Protein AF-0000000086507739 (afdb_homodimer)

pLDDT: mean 92.61, std 13.59, range [20.69, 98.75]

Secondary structure (DSSP, 8-state):
-------EEEEES-BSEEEEEEE-SSEEEEES-BS-EEEEEESEEEEES-EEEEEEEEESS-EEEES-EEEEEEE-----TTHHHHHHHHT--TT---TT-EEETT---TTS--TTEEEPPGGGS----B-/-------EEEEES-BSEEEEEEE-SSEEEEES-BS-EEEEEESEEEEES-EEEEEEEEESS-EEEES-EEEEEEE-----TTHHHHHHHHT--TT---TT-EEETT---TTS--TTEEEPPGGGS----B-

Structure (mmCIF, N/CA/C/O backbone):
data_AF-0000000086507739-model_v1
#
loop_
_entity.id
_entity.type
_entity.pdbx_description
1 polymer 'C-CAP/cofactor C-like domain-containing protein'
#
loop_
_atom_site.group_PDB
_atom_site.id
_atom_site.type_symbol
_atom_site.label_atom_id
_atom_site.label_alt_id
_atom_site.label_comp_id
_atom_site.label_asym_id
_atom_site.label_entity_id
_atom_site.label_seq_id
_atom_site.pdbx_PDB_ins_code
_atom_site.Cartn_x
_atom_site.Cartn_y
_atom_site.Cartn_z
_atom_site.occupancy
_atom_site.B_iso_or_equiv
_atom_site.auth_seq_id
_atom_site.auth_comp_id
_atom_site.auth_asym_id
_atom_site.auth_atom_id
_atom_site.pdbx_PDB_model_num
ATOM 1 N N . MET A 1 1 ? -22.469 -7.09 19.547 1 20.69 1 MET A N 1
ATOM 2 C CA . MET A 1 1 ? -21.297 -6.289 19.875 1 20.69 1 MET A CA 1
ATOM 3 C C . MET A 1 1 ? -20.453 -6.039 18.625 1 20.69 1 MET A C 1
ATOM 5 O O . MET A 1 1 ? -19.969 -6.98 18 1 20.69 1 MET A O 1
ATOM 9 N N . ASN A 1 2 ? -20.875 -5.09 17.703 1 25.28 2 ASN A N 1
ATOM 10 C CA . ASN A 1 2 ? -20.266 -4.535 16.5 1 25.28 2 ASN A CA 1
ATOM 11 C C . ASN A 1 2 ? -18.781 -4.242 16.719 1 25.28 2 ASN A C 1
ATOM 13 O O . ASN A 1 2 ? -18.422 -3.391 17.531 1 25.28 2 ASN A O 1
ATOM 17 N N . ASN A 1 3 ? -17.969 -5.195 17.062 1 32.09 3 ASN A N 1
ATOM 18 C CA . ASN A 1 3 ? -16.547 -4.992 17.312 1 32.09 3 ASN A CA 1
ATOM 19 C C . ASN A 1 3 ? -15.953 -3.918 16.406 1 32.09 3 ASN A C 1
ATOM 21 O O . ASN A 1 3 ? -15.641 -4.184 15.25 1 32.09 3 ASN A O 1
ATOM 25 N N . ASN A 1 4 ? -16.516 -2.664 16.484 1 34.25 4 ASN A N 1
ATOM 26 C CA . ASN A 1 4 ? -16.266 -1.357 15.891 1 34.25 4 ASN A CA 1
ATOM 27 C C . ASN A 1 4 ? -14.781 -0.988 15.938 1 34.25 4 ASN A C 1
ATOM 29 O O . ASN A 1 4 ? -14.352 -0.278 16.844 1 34.25 4 ASN A O 1
ATOM 33 N N . ALA A 1 5 ? -13.906 -1.886 16.125 1 42.88 5 ALA A N 1
ATOM 34 C CA . ALA A 1 5 ? -12.531 -1.405 16.078 1 42.88 5 ALA A CA 1
ATOM 35 C C . ALA A 1 5 ? -12.352 -0.354 14.984 1 42.88 5 ALA A C 1
ATOM 37 O O . ALA A 1 5 ? -12.867 -0.506 13.875 1 42.88 5 ALA A O 1
ATOM 38 N N . PRO A 1 6 ? -12.047 0.816 15.375 1 53.19 6 PRO A N 1
ATOM 39 C CA . PRO A 1 6 ? -11.891 1.832 14.328 1 53.19 6 PRO A CA 1
ATOM 40 C C . PRO A 1 6 ? -11.188 1.296 13.086 1 53.19 6 PRO A C 1
ATOM 42 O O . PRO A 1 6 ? -10.289 0.458 13.195 1 53.19 6 PRO A O 1
ATOM 45 N N . LEU A 1 7 ? -11.922 1.262 11.898 1 74.25 7 LEU A N 1
ATOM 46 C CA . LEU A 1 7 ? -11.383 0.85 10.602 1 74.25 7 LEU A CA 1
ATOM 47 C C . LEU A 1 7 ? -10.023 1.489 10.352 1 74.25 7 LEU A C 1
ATOM 49 O O . LEU A 1 7 ? -9.914 2.715 10.273 1 74.25 7 LEU A O 1
ATOM 53 N N . ALA A 1 8 ? -8.945 0.746 10.859 1 89.25 8 ALA A N 1
ATOM 54 C CA . ALA A 1 8 ? -7.594 1.259 10.648 1 89.25 8 ALA A CA 1
ATOM 55 C C . ALA A 1 8 ? -6.855 0.441 9.594 1 89.25 8 ALA A C 1
ATOM 57 O O . ALA A 1 8 ? -6.973 -0.787 9.555 1 89.25 8 ALA A O 1
ATOM 58 N N . ILE A 1 9 ? -6.207 1.177 8.75 1 94.94 9 ILE A N 1
ATOM 59 C CA . ILE A 1 9 ? -5.328 0.58 7.75 1 94.94 9 ILE A CA 1
ATOM 60 C C . ILE A 1 9 ? -3.893 0.554 8.273 1 94.94 9 ILE A C 1
ATOM 62 O O . ILE A 1 9 ? -3.434 1.518 8.891 1 94.94 9 ILE A O 1
ATOM 66 N N . HIS A 1 10 ? -3.242 -0.62 8.055 1 94.94 10 HIS A N 1
ATOM 67 C CA . HIS A 1 10 ? -1.844 -0.752 8.453 1 94.94 10 HIS A CA 1
ATOM 68 C C . HIS A 1 10 ? -0.961 -1.072 7.25 1 94.94 10 HIS A C 1
ATOM 70 O O . HIS A 1 10 ? -1.257 -1.994 6.484 1 94.94 10 HIS A O 1
ATOM 76 N N . ILE A 1 11 ? 0.051 -0.31 7.152 1 95.31 11 ILE A N 1
ATOM 77 C CA . ILE A 1 11 ? 1.075 -0.5 6.133 1 95.31 11 ILE A CA 1
ATOM 78 C C . ILE A 1 11 ? 2.453 -0.563 6.789 1 95.31 11 ILE A C 1
ATOM 80 O O . ILE A 1 11 ? 2.865 0.376 7.473 1 95.31 11 ILE A O 1
ATOM 84 N N . ASN A 1 12 ? 3.109 -1.685 6.512 1 95.56 12 ASN A N 1
ATOM 85 C CA . ASN A 1 12 ? 4.344 -1.89 7.258 1 95.56 12 ASN A CA 1
ATOM 86 C C . ASN A 1 12 ? 5.469 -2.396 6.359 1 95.56 12 ASN A C 1
ATOM 88 O O . ASN A 1 12 ? 5.254 -3.285 5.531 1 95.56 12 ASN A O 1
ATOM 92 N N . LYS A 1 13 ? 6.688 -1.748 6.508 1 95.31 13 LYS A N 1
ATOM 93 C CA . LYS A 1 13 ? 7.957 -2.26 5.996 1 95.31 13 LYS A CA 1
ATOM 94 C C . LYS A 1 13 ? 8 -2.195 4.473 1 95.31 13 LYS A C 1
ATOM 96 O O . LYS A 1 13 ? 8.5 -3.119 3.822 1 95.31 13 LYS A O 1
ATOM 101 N N . LEU A 1 14 ? 7.43 -1.118 3.961 1 94.62 14 LEU A N 1
ATOM 102 C CA . LEU A 1 14 ? 7.523 -0.919 2.518 1 94.62 14 LEU A CA 1
ATOM 103 C C . LEU A 1 14 ? 8.812 -0.189 2.15 1 94.62 14 LEU A C 1
ATOM 105 O O . LEU A 1 14 ? 9.227 0.735 2.854 1 94.62 14 LEU A O 1
ATOM 109 N N . LYS A 1 15 ? 9.492 -0.704 1.103 1 93.25 15 LYS A N 1
ATOM 110 C CA . LYS A 1 15 ? 10.648 -0.032 0.518 1 93.25 15 LYS A CA 1
ATOM 111 C C . LYS A 1 15 ? 10.469 0.157 -0.986 1 93.25 15 LYS A C 1
ATOM 113 O O . LYS A 1 15 ? 10.086 -0.777 -1.694 1 93.25 15 LYS A O 1
ATOM 118 N N . ASN A 1 16 ? 10.68 1.401 -1.456 1 93.81 16 ASN A N 1
ATOM 119 C CA . ASN A 1 16 ? 10.602 1.702 -2.881 1 93.81 16 ASN A CA 1
ATOM 120 C C . ASN A 1 16 ? 9.219 1.379 -3.449 1 93.81 16 ASN A C 1
ATOM 122 O O . ASN A 1 16 ? 9.109 0.716 -4.48 1 93.81 16 ASN A O 1
ATOM 126 N N . CYS A 1 17 ? 8.227 1.874 -2.721 1 95.12 17 CYS A N 1
ATOM 127 C CA . CYS A 1 17 ? 6.852 1.601 -3.121 1 95.12 17 CYS A CA 1
ATOM 128 C C . CYS A 1 17 ? 6.066 2.896 -3.287 1 95.12 17 CYS A C 1
ATOM 130 O O . CYS A 1 17 ? 6.445 3.932 -2.736 1 95.12 17 CYS A O 1
ATOM 132 N N . ARG A 1 18 ? 5.008 2.869 -4.051 1 96.69 18 ARG A N 1
ATOM 133 C CA . ARG A 1 18 ? 3.99 3.908 -4.164 1 96.69 18 ARG A CA 1
ATOM 134 C C . ARG A 1 18 ? 2.605 3.352 -3.85 1 96.69 18 ARG A C 1
ATOM 136 O O . ARG A 1 18 ? 2.207 2.32 -4.395 1 96.69 18 ARG A O 1
ATOM 143 N N . VAL A 1 19 ? 1.902 3.996 -2.951 1 97.38 19 VAL A N 1
ATOM 144 C CA . VAL A 1 19 ? 0.595 3.527 -2.504 1 97.38 19 VAL A CA 1
ATOM 145 C C . VAL A 1 19 ? -0.455 4.609 -2.75 1 97.38 19 VAL A C 1
ATOM 147 O O . VAL A 1 19 ? -0.304 5.742 -2.293 1 97.38 19 VAL A O 1
ATOM 150 N N . PHE A 1 20 ? -1.476 4.242 -3.475 1 96.81 20 PHE A N 1
ATOM 151 C CA . PHE A 1 20 ? -2.613 5.109 -3.746 1 96.81 20 PHE A CA 1
ATOM 152 C C . PHE A 1 20 ? -3.865 4.602 -3.043 1 96.81 20 PHE A C 1
ATOM 154 O O . PHE A 1 20 ? -4.305 3.475 -3.285 1 96.81 20 PHE A O 1
ATOM 161 N N . CYS A 1 21 ? -4.391 5.395 -2.229 1 96.56 21 CYS A N 1
ATOM 162 C CA . CYS A 1 21 ? -5.602 5.027 -1.5 1 96.56 21 CYS A CA 1
ATOM 163 C C . CYS A 1 21 ? -6.66 6.113 -1.622 1 96.56 21 CYS A C 1
ATOM 165 O O . CYS A 1 21 ? -6.371 7.297 -1.426 1 96.56 21 CYS A O 1
ATOM 167 N N . GLY A 1 22 ? -7.855 5.719 -2.051 1 95.06 22 GLY A N 1
ATOM 168 C CA . GLY A 1 22 ? -8.984 6.629 -1.914 1 95.06 22 GLY A CA 1
ATOM 169 C C . GLY A 1 22 ? -9.32 6.945 -0.469 1 95.06 22 GLY A C 1
ATOM 170 O O . GLY A 1 22 ? -8.656 6.469 0.45 1 95.06 22 GLY A O 1
ATOM 171 N N . PRO A 1 23 ? -10.406 7.754 -0.33 1 96.31 23 PRO A N 1
ATOM 172 C CA . PRO A 1 23 ? -10.805 8.117 1.033 1 96.31 23 PRO A CA 1
ATOM 173 C C . PRO A 1 23 ? -11.117 6.895 1.897 1 96.31 23 PRO A C 1
ATOM 175 O O . PRO A 1 23 ? -11.789 5.965 1.44 1 96.31 23 PRO A O 1
ATOM 178 N N . VAL A 1 24 ? -10.523 6.895 3.086 1 93.69 24 VAL A N 1
ATOM 179 C CA . VAL A 1 24 ? -10.82 5.84 4.051 1 93.69 24 VAL A CA 1
ATOM 180 C C . VAL A 1 24 ? -11.484 6.445 5.285 1 93.69 24 VAL A C 1
ATOM 182 O O . VAL A 1 24 ? -11.203 7.59 5.652 1 93.69 24 VAL A O 1
ATOM 185 N N . PRO A 1 25 ? -12.406 5.738 5.926 1 88.69 25 PRO A N 1
ATOM 186 C CA . PRO A 1 25 ? -13.18 6.316 7.031 1 88.69 25 PRO A CA 1
ATOM 187 C C . PRO A 1 25 ? -12.367 6.441 8.32 1 88.69 25 PRO A C 1
ATOM 189 O O . PRO A 1 25 ? -12.812 7.086 9.273 1 88.69 25 PRO A O 1
ATOM 192 N N . GLY A 1 26 ? -11.234 5.934 8.43 1 92.31 26 GLY A N 1
ATOM 193 C CA . GLY A 1 26 ? -10.523 5.902 9.695 1 92.31 26 GLY A CA 1
ATOM 194 C C . GLY A 1 26 ? -9.062 6.305 9.57 1 92.31 26 GLY A C 1
ATOM 195 O O . GLY A 1 26 ? -8.734 7.227 8.82 1 92.31 26 GLY A O 1
ATOM 196 N N . SER A 1 27 ? -8.289 5.676 10.461 1 95.69 27 SER A N 1
ATOM 197 C CA . SER A 1 27 ? -6.883 6.043 10.578 1 95.69 27 SER A CA 1
ATOM 198 C C . SER A 1 27 ? -6 5.137 9.727 1 95.69 27 SER A C 1
ATOM 200 O O . SER A 1 27 ? -6.398 4.027 9.367 1 95.69 27 SER A O 1
ATOM 202 N N . VAL A 1 28 ? -4.953 5.719 9.328 1 97.31 28 VAL A N 1
ATOM 203 C CA . VAL A 1 28 ? -3.928 4.957 8.625 1 97.31 28 VAL A CA 1
ATOM 204 C C . VAL A 1 28 ? -2.625 4.984 9.422 1 97.31 28 VAL A C 1
ATOM 206 O O . VAL A 1 28 ? -2.193 6.043 9.883 1 97.31 28 VAL A O 1
ATOM 209 N N . PHE A 1 29 ? -2.113 3.781 9.633 1 97.88 29 PHE A N 1
ATOM 210 C CA . PHE A 1 29 ? -0.836 3.611 10.312 1 97.88 29 PHE A CA 1
ATOM 211 C C . PHE A 1 29 ? 0.243 3.152 9.344 1 97.88 29 PHE A C 1
ATOM 213 O O . PHE A 1 29 ? 0.103 2.111 8.695 1 97.88 29 PHE A O 1
ATOM 220 N N . ILE A 1 30 ? 1.298 3.961 9.227 1 97.94 30 ILE A N 1
ATOM 221 C CA . ILE A 1 30 ? 2.441 3.652 8.375 1 97.94 30 ILE A CA 1
ATOM 222 C C . ILE A 1 30 ? 3.697 3.508 9.234 1 97.94 30 ILE A C 1
ATOM 224 O O . ILE A 1 30 ? 4.047 4.414 9.992 1 97.94 30 ILE A O 1
ATOM 228 N N . ARG A 1 31 ? 4.281 2.342 9.102 1 97.88 31 ARG A N 1
ATOM 229 C CA . ARG A 1 31 ? 5.449 2.088 9.93 1 97.88 31 ARG A CA 1
ATOM 230 C C . ARG A 1 31 ? 6.582 1.472 9.117 1 97.88 31 ARG A C 1
ATOM 232 O O . ARG A 1 31 ? 6.34 0.625 8.25 1 97.88 31 ARG A O 1
ATOM 239 N N . GLU A 1 32 ? 7.809 1.923 9.414 1 97.81 32 GLU A N 1
ATOM 240 C CA . GLU A 1 32 ? 9.023 1.303 8.906 1 97.81 32 GLU A CA 1
ATOM 241 C C . GLU A 1 32 ? 9.047 1.302 7.379 1 97.81 32 GLU A C 1
ATOM 243 O O . GLU A 1 32 ? 9.312 0.271 6.754 1 97.81 32 GLU A O 1
ATOM 248 N N . CYS A 1 33 ? 8.781 2.445 6.809 1 97.38 33 CYS A N 1
ATOM 249 C CA . CYS A 1 33 ? 8.805 2.572 5.355 1 97.38 33 CYS A CA 1
ATOM 250 C C . CYS A 1 33 ? 9.961 3.463 4.91 1 97.38 33 CYS A C 1
ATOM 252 O O . CYS A 1 33 ? 10.359 4.379 5.633 1 97.38 33 CYS A O 1
ATOM 254 N N . THR A 1 34 ? 10.578 3.102 3.787 1 96.69 34 THR A N 1
ATOM 255 C CA . THR A 1 34 ? 11.711 3.854 3.262 1 96.69 34 THR A CA 1
ATOM 256 C C . THR A 1 34 ? 11.555 4.094 1.764 1 96.69 34 THR A C 1
ATOM 258 O O . THR A 1 34 ? 11.203 3.182 1.016 1 96.69 34 THR A O 1
ATOM 261 N N . ASN A 1 35 ? 11.812 5.285 1.349 1 96.19 35 ASN A N 1
ATOM 262 C CA . ASN A 1 35 ? 11.828 5.641 -0.067 1 96.19 35 ASN A CA 1
ATOM 263 C C . ASN A 1 35 ? 10.492 5.324 -0.739 1 96.19 35 ASN A C 1
ATOM 265 O O . ASN A 1 35 ? 10.461 4.684 -1.789 1 96.19 35 ASN A O 1
ATOM 269 N N . CYS A 1 36 ? 9.422 5.773 -0.045 1 97.56 36 CYS A N 1
ATOM 270 C CA . CYS A 1 36 ? 8.086 5.496 -0.555 1 97.56 36 CYS A CA 1
ATOM 271 C C . CYS A 1 36 ? 7.34 6.789 -0.854 1 97.56 36 CYS A C 1
ATOM 273 O O . CYS A 1 36 ? 7.793 7.875 -0.486 1 97.56 36 CYS A O 1
ATOM 275 N N . THR A 1 37 ? 6.309 6.672 -1.632 1 98 37 THR A N 1
ATOM 276 C CA . THR A 1 37 ? 5.301 7.707 -1.828 1 98 37 THR A CA 1
ATOM 277 C C . THR A 1 37 ? 3.916 7.195 -1.435 1 98 37 THR A C 1
ATOM 279 O O . THR A 1 37 ? 3.49 6.133 -1.89 1 98 37 THR A O 1
ATOM 282 N N . PHE A 1 38 ? 3.27 7.879 -0.542 1 98.5 38 PHE A N 1
ATOM 283 C CA . PHE A 1 38 ? 1.905 7.566 -0.133 1 98.5 38 PHE A CA 1
ATOM 284 C C . PHE A 1 38 ? 0.945 8.672 -0.566 1 98.5 38 PHE A C 1
ATOM 286 O O . PHE A 1 38 ? 1.143 9.836 -0.23 1 98.5 38 PHE A O 1
ATOM 293 N N . VAL A 1 39 ? -0.062 8.344 -1.347 1 98.38 39 VAL A N 1
ATOM 294 C CA . VAL A 1 39 ? -1.162 9.219 -1.75 1 98.38 39 VAL A CA 1
ATOM 295 C C . VAL A 1 39 ? -2.457 8.758 -1.084 1 98.38 39 VAL A C 1
ATOM 297 O O . VAL A 1 39 ? -3.062 7.77 -1.508 1 98.38 39 VAL A O 1
ATOM 300 N N . LEU A 1 40 ? -2.885 9.461 -0.006 1 97.12 40 LEU A N 1
ATOM 301 C CA . LEU A 1 40 ? -3.982 8.883 0.757 1 97.12 40 LEU A CA 1
ATOM 302 C C . LEU A 1 40 ? -4.84 9.969 1.394 1 97.12 40 LEU A C 1
ATOM 304 O O . LEU A 1 40 ? -4.348 11.062 1.689 1 97.12 40 LEU A O 1
ATOM 308 N N . ALA A 1 41 ? -6.09 9.703 1.58 1 98.06 41 ALA A N 1
ATOM 309 C CA . ALA A 1 41 ? -7.078 10.531 2.26 1 98.06 41 ALA A CA 1
ATOM 310 C C . ALA A 1 41 ? -7.688 9.797 3.451 1 98.06 41 ALA A C 1
ATOM 312 O O . ALA A 1 41 ? -8.258 8.711 3.297 1 98.06 41 ALA A O 1
ATOM 313 N N . CYS A 1 42 ? -7.508 10.383 4.637 1 97.88 42 CYS A N 1
ATOM 314 C CA . CYS A 1 42 ? -7.984 9.688 5.828 1 97.88 42 CYS A CA 1
ATOM 315 C C . CYS A 1 42 ? -8.32 10.688 6.934 1 97.88 42 CYS A C 1
ATOM 317 O O . CYS A 1 42 ? -8.219 11.898 6.738 1 97.88 42 CYS A O 1
ATOM 319 N N . GLN A 1 43 ? -8.828 10.156 7.992 1 97.06 43 GLN A N 1
ATOM 320 C CA . GLN A 1 43 ? -9.141 11 9.141 1 97.06 43 GLN A CA 1
ATOM 321 C C . GLN A 1 43 ? -7.875 11.398 9.891 1 97.06 43 GLN A C 1
ATOM 323 O O . GLN A 1 43 ? -7.645 12.578 10.156 1 97.06 43 GLN A O 1
ATOM 328 N N . GLN A 1 44 ? -7.129 10.43 10.258 1 97.38 44 GLN A N 1
ATOM 329 C CA . GLN A 1 44 ? -5.852 10.617 10.938 1 97.38 44 GLN A CA 1
ATOM 330 C C . GLN A 1 44 ? -4.758 9.758 10.305 1 97.38 44 GLN A C 1
ATOM 332 O O . GLN A 1 44 ? -5.008 8.617 9.914 1 97.38 44 GLN A O 1
ATOM 337 N N . LEU A 1 45 ? -3.572 10.336 10.266 1 98.38 45 LEU A N 1
ATOM 338 C CA . LEU A 1 45 ? -2.422 9.617 9.734 1 98.38 45 LEU A CA 1
ATOM 339 C C . LEU A 1 45 ? -1.297 9.547 10.758 1 98.38 45 LEU A C 1
ATOM 341 O O . LEU A 1 45 ? -0.844 10.578 11.266 1 98.38 45 LEU A O 1
ATOM 345 N N . ARG A 1 46 ? -0.891 8.32 11.117 1 98.56 46 ARG A N 1
ATOM 346 C CA . ARG A 1 46 ? 0.227 8.125 12.039 1 98.56 46 ARG A CA 1
ATOM 347 C C . ARG A 1 46 ? 1.404 7.457 11.328 1 98.56 46 ARG A C 1
ATOM 349 O O . ARG A 1 46 ? 1.276 6.344 10.82 1 98.56 46 ARG A O 1
ATOM 356 N N . ILE A 1 47 ? 2.514 8.141 11.312 1 98.62 47 ILE A N 1
ATOM 357 C CA . ILE A 1 47 ? 3.729 7.703 10.633 1 98.62 47 ILE A CA 1
ATOM 358 C C . ILE A 1 47 ? 4.824 7.438 11.656 1 98.62 47 ILE A C 1
ATOM 360 O O . ILE A 1 47 ? 5.125 8.289 12.492 1 98.62 47 ILE A O 1
ATOM 364 N N . HIS A 1 48 ? 5.309 6.289 11.602 1 98.62 48 HIS A N 1
ATOM 365 C CA . HIS A 1 48 ? 6.336 5.898 12.555 1 98.62 48 HIS A CA 1
ATOM 366 C C . HIS A 1 48 ? 7.523 5.246 11.859 1 98.62 48 HIS A C 1
ATOM 368 O O . HIS A 1 48 ? 7.34 4.449 10.938 1 98.62 48 HIS A O 1
ATOM 374 N N . SER A 1 49 ? 8.789 5.555 12.25 1 98.56 49 SER A N 1
ATOM 375 C CA . SER A 1 49 ? 10.008 4.895 11.781 1 98.56 49 SER A CA 1
ATOM 376 C C . SER A 1 49 ? 10.078 4.875 10.258 1 98.56 49 SER A C 1
ATOM 378 O O . SER A 1 49 ? 10.32 3.828 9.656 1 98.56 49 SER A O 1
ATOM 380 N N . THR A 1 50 ? 9.844 6.012 9.672 1 98.56 50 THR A N 1
ATOM 381 C CA . THR A 1 50 ? 9.766 6.137 8.219 1 98.56 50 THR A CA 1
ATOM 382 C C . THR A 1 50 ? 10.734 7.199 7.711 1 98.56 50 THR A C 1
ATOM 384 O O . THR A 1 50 ? 10.898 8.25 8.336 1 98.56 50 THR A O 1
ATOM 387 N N . VAL A 1 51 ? 11.43 6.84 6.598 1 98.62 51 VAL A N 1
ATOM 388 C CA . VAL A 1 51 ? 12.5 7.723 6.148 1 98.62 51 VAL A CA 1
ATOM 389 C C . VAL A 1 51 ? 12.367 7.98 4.648 1 98.62 51 VAL A C 1
ATOM 391 O O . VAL A 1 51 ? 11.898 7.113 3.904 1 98.62 51 VAL A O 1
ATOM 394 N N . ASN A 1 52 ? 12.781 9.148 4.203 1 98.5 52 ASN A N 1
ATOM 395 C CA . ASN A 1 52 ? 12.883 9.516 2.795 1 98.5 52 ASN A CA 1
ATOM 396 C C . ASN A 1 52 ? 11.602 9.195 2.037 1 98.5 52 ASN A C 1
ATOM 398 O O . ASN A 1 52 ? 11.641 8.555 0.987 1 98.5 52 ASN A O 1
ATOM 402 N N . THR A 1 53 ? 10.5 9.656 2.586 1 98.5 53 THR A N 1
ATOM 403 C CA . THR A 1 53 ? 9.203 9.273 2.039 1 98.5 53 THR A CA 1
ATOM 404 C C . THR A 1 53 ? 8.328 10.508 1.815 1 98.5 53 THR A C 1
ATOM 406 O O . THR A 1 53 ? 8.32 11.422 2.635 1 98.5 53 THR A O 1
ATOM 409 N N . HIS A 1 54 ? 7.617 10.547 0.666 1 98.69 54 HIS A N 1
ATOM 410 C CA . HIS A 1 54 ? 6.715 11.641 0.329 1 98.69 54 HIS A CA 1
ATOM 411 C C . HIS A 1 54 ? 5.262 11.258 0.594 1 98.69 54 HIS A C 1
ATOM 413 O O . HIS A 1 54 ? 4.852 10.125 0.31 1 98.69 54 HIS A O 1
ATOM 419 N N . PHE A 1 55 ? 4.52 12.25 1.131 1 98.69 55 PHE A N 1
ATOM 420 C CA . PHE A 1 55 ? 3.115 12.062 1.469 1 98.69 55 PHE A CA 1
ATOM 421 C C . PHE A 1 55 ? 2.242 13.086 0.76 1 98.69 55 PHE A C 1
ATOM 423 O O . PHE A 1 55 ? 2.355 14.289 1.02 1 98.69 55 PHE A O 1
ATOM 430 N N . TYR A 1 56 ? 1.445 12.641 -0.156 1 98.69 56 TYR A N 1
ATOM 431 C CA . TYR A 1 56 ? 0.333 13.414 -0.688 1 98.69 56 TYR A CA 1
ATOM 432 C C . TYR A 1 56 ? -0.963 13.086 0.043 1 98.69 56 TYR A C 1
ATOM 434 O O . TYR A 1 56 ? -1.556 12.031 -0.178 1 98.69 56 TYR A O 1
ATOM 442 N N . ILE A 1 57 ? -1.455 14.109 0.896 1 98.62 57 ILE A N 1
ATOM 443 C CA . ILE A 1 57 ? -2.459 13.602 1.824 1 98.62 57 ILE A CA 1
ATOM 444 C C . ILE A 1 57 ? -3.625 14.586 1.91 1 98.62 57 ILE A C 1
ATOM 446 O O . ILE A 1 57 ? -3.465 15.773 1.633 1 98.62 57 ILE A O 1
ATOM 450 N N . HIS A 1 58 ? -4.746 14.062 2.109 1 98.69 58 HIS A N 1
ATOM 451 C CA . HIS A 1 58 ? -5.895 14.688 2.754 1 98.69 58 HIS A CA 1
ATOM 452 C C . HIS A 1 58 ? -6.125 14.109 4.148 1 98.69 58 HIS A C 1
ATOM 454 O O . HIS A 1 58 ? -6.363 12.914 4.297 1 98.69 58 HIS A O 1
ATOM 460 N N . VAL A 1 59 ? -6.004 14.93 5.117 1 98.5 59 VAL A N 1
ATOM 461 C CA . VAL A 1 59 ? -6.195 14.477 6.492 1 98.5 59 VAL A CA 1
ATOM 462 C C . VAL A 1 59 ? -7.117 15.438 7.234 1 98.5 59 VAL A C 1
ATOM 464 O O . VAL A 1 59 ? -6.84 16.641 7.316 1 98.5 59 VAL A O 1
ATOM 467 N N . THR A 1 60 ? -8.172 14.906 7.773 1 98 60 THR A N 1
ATOM 468 C CA . THR A 1 60 ? -9.148 15.789 8.398 1 98 60 THR A CA 1
ATOM 469 C C . THR A 1 60 ? -8.703 16.188 9.797 1 98 60 THR A C 1
ATOM 471 O O . THR A 1 60 ? -8.844 17.359 10.188 1 98 60 THR A O 1
ATOM 474 N N . SER A 1 61 ? -8.211 15.258 10.633 1 96.56 61 SER A N 1
ATOM 475 C CA . SER A 1 61 ? -7.707 15.594 11.961 1 96.56 61 SER A CA 1
ATOM 476 C C . SER A 1 61 ? -6.277 16.125 11.891 1 96.56 61 SER A C 1
ATOM 478 O O . SER A 1 61 ? -6.059 17.328 11.797 1 96.56 61 SER A O 1
ATOM 480 N N . LYS A 1 62 ? -5.219 15.141 11.859 1 96.25 62 LYS A N 1
ATOM 481 C CA . LYS A 1 62 ? -3.822 15.547 11.75 1 96.25 62 LYS A CA 1
ATOM 482 C C . LYS A 1 62 ? -2.934 14.375 11.367 1 96.25 62 LYS A C 1
ATOM 484 O O . LYS A 1 62 ? -3.338 13.211 11.492 1 96.25 62 LYS A O 1
ATOM 489 N N . ALA A 1 63 ? -1.811 14.742 10.812 1 98.31 63 ALA A N 1
ATOM 490 C CA . ALA A 1 63 ? -0.723 13.781 10.656 1 98.31 63 ALA A CA 1
ATOM 491 C C . ALA A 1 63 ? 0.267 13.875 11.812 1 98.31 63 ALA A C 1
ATOM 493 O O . ALA A 1 63 ? 0.58 14.969 12.281 1 98.31 63 ALA A O 1
ATOM 494 N N . ILE A 1 64 ? 0.612 12.742 12.32 1 98.31 64 ILE A N 1
ATOM 495 C CA . ILE A 1 64 ? 1.593 12.656 13.398 1 98.31 64 ILE A CA 1
ATOM 496 C C . ILE A 1 64 ? 2.818 11.883 12.922 1 98.31 64 ILE A C 1
ATOM 498 O O . ILE A 1 64 ? 2.689 10.82 12.312 1 98.31 64 ILE A O 1
ATOM 502 N N . VAL A 1 65 ? 3.971 12.438 13.195 1 98.31 65 VAL A N 1
ATOM 503 C CA . VAL A 1 65 ? 5.23 11.805 12.836 1 98.31 65 VAL A CA 1
ATOM 504 C C . VAL A 1 65 ? 6.02 11.461 14.102 1 98.31 65 VAL A C 1
ATOM 506 O O . VAL A 1 65 ? 6.059 12.242 15.047 1 98.31 65 VAL A O 1
ATOM 509 N N . GLU A 1 66 ? 6.543 10.234 14.078 1 98.25 66 GLU A N 1
ATOM 510 C CA . GLU A 1 66 ? 7.371 9.75 15.18 1 98.25 66 GLU A CA 1
ATOM 511 C C . GLU A 1 66 ? 8.562 8.945 14.664 1 98.25 66 GLU A C 1
ATOM 513 O O . GLU A 1 66 ? 8.398 8.055 13.828 1 98.25 66 GLU A O 1
ATOM 518 N N . ASP A 1 67 ? 9.781 9.25 15.203 1 98.19 67 ASP A N 1
ATOM 519 C CA . ASP A 1 67 ? 11 8.539 14.852 1 98.19 67 ASP A CA 1
ATOM 520 C C . ASP A 1 67 ? 11.164 8.438 13.336 1 98.19 67 ASP A C 1
ATOM 522 O O . ASP A 1 67 ? 11.422 7.352 12.805 1 98.19 67 ASP A O 1
ATOM 526 N N . SER A 1 68 ? 10.906 9.516 12.648 1 98.5 68 SER A N 1
ATOM 527 C CA . SER A 1 68 ? 10.953 9.578 11.195 1 98.5 68 SER A CA 1
ATOM 528 C C . SER A 1 68 ? 11.797 10.75 10.711 1 98.5 68 SER A C 1
ATOM 530 O O . SER A 1 68 ? 11.961 11.742 11.43 1 98.5 68 SER A O 1
ATOM 532 N N . TYR A 1 69 ? 12.344 10.594 9.516 1 98.19 69 TYR A N 1
ATOM 533 C CA . TYR A 1 69 ? 13.266 11.602 9.008 1 98.19 69 TYR A CA 1
ATOM 534 C C . TYR A 1 69 ? 13.039 11.836 7.516 1 98.19 69 TYR A C 1
ATOM 536 O O . TYR A 1 69 ? 12.82 10.891 6.758 1 98.19 69 TYR A O 1
ATOM 544 N N . ASN A 1 70 ? 13.195 13.086 7.125 1 98.25 70 ASN A N 1
ATOM 545 C CA . ASN A 1 70 ? 13.102 13.492 5.727 1 98.25 70 ASN A CA 1
ATOM 546 C C . ASN A 1 70 ? 11.797 13.008 5.094 1 98.25 70 ASN A C 1
ATOM 548 O O . ASN A 1 70 ? 11.812 12.359 4.047 1 98.25 70 ASN A O 1
ATOM 552 N N . VAL A 1 71 ? 10.773 13.273 5.781 1 98.69 71 VAL A N 1
ATOM 553 C CA . VAL A 1 71 ? 9.461 13.031 5.188 1 98.69 71 VAL A CA 1
ATOM 554 C C . VAL A 1 71 ? 8.852 14.359 4.734 1 98.69 71 VAL A C 1
ATOM 556 O O . VAL A 1 71 ? 9.047 15.391 5.383 1 98.69 71 VAL A O 1
ATOM 559 N N . LYS A 1 72 ? 8.195 14.367 3.586 1 98.75 72 LYS A N 1
ATOM 560 C CA . LYS A 1 72 ? 7.664 15.594 3 1 98.75 72 LYS A CA 1
ATOM 561 C C . LYS A 1 72 ? 6.184 15.445 2.664 1 98.75 72 LYS A C 1
ATOM 563 O O . LYS A 1 72 ? 5.727 14.359 2.312 1 98.75 72 LYS A O 1
ATOM 568 N N . PHE A 1 73 ? 5.484 16.609 2.746 1 98.75 73 PHE A N 1
ATOM 569 C CA . PHE A 1 73 ? 4.031 16.562 2.615 1 98.75 73 PHE A CA 1
ATOM 570 C C . PHE A 1 73 ? 3.555 17.484 1.498 1 98.75 73 PHE A C 1
ATOM 572 O O . PHE A 1 73 ? 4.125 18.547 1.286 1 98.75 73 PHE A O 1
ATOM 579 N N . ALA A 1 74 ? 2.582 17.109 0.834 1 98.62 74 ALA A N 1
ATOM 580 C CA . ALA A 1 74 ? 1.827 17.844 -0.178 1 98.62 74 ALA A CA 1
ATOM 581 C C . ALA A 1 74 ? 0.35 17.453 -0.142 1 98.62 74 ALA A C 1
ATOM 583 O O . ALA A 1 74 ? -0.027 16.469 0.484 1 98.62 74 ALA A O 1
ATOM 584 N N . PRO A 1 75 ? -0.52 18.266 -0.789 1 97.88 75 PRO A N 1
ATOM 585 C CA . PRO A 1 75 ? -1.939 17.906 -0.79 1 97.88 75 PRO A CA 1
ATOM 586 C C . PRO A 1 75 ? -2.23 16.656 -1.612 1 97.88 75 PRO A C 1
ATOM 588 O O . PRO A 1 75 ? -1.563 16.406 -2.619 1 97.88 75 PRO A O 1
ATOM 591 N N . TYR A 1 76 ? -3.279 15.938 -1.127 1 98.25 76 TYR A N 1
ATOM 592 C CA . TYR A 1 76 ? -3.791 14.789 -1.869 1 98.25 76 TYR A CA 1
ATOM 593 C C . TYR A 1 76 ? -4.121 15.172 -3.307 1 98.25 76 TYR A C 1
ATOM 595 O O . TYR A 1 76 ? -4.832 16.156 -3.547 1 98.25 76 TYR A O 1
ATOM 603 N N . ASN A 1 77 ? -3.613 14.344 -4.344 1 97.25 77 ASN A N 1
ATOM 604 C CA . ASN A 1 77 ? -3.812 14.781 -5.723 1 97.25 77 ASN A CA 1
ATOM 605 C C . ASN A 1 77 ? -4.148 13.609 -6.641 1 97.25 77 ASN A C 1
ATOM 607 O O . ASN A 1 77 ? -3.973 13.695 -7.855 1 97.25 77 ASN A O 1
ATOM 611 N N . TRP A 1 78 ? -4.578 12.484 -6.051 1 96.62 78 TRP A N 1
ATOM 612 C CA . TRP A 1 78 ? -5.043 11.391 -6.906 1 96.62 78 TRP A CA 1
ATOM 613 C C . TRP A 1 78 ? -6.465 11.656 -7.391 1 96.62 78 TRP A C 1
ATOM 615 O O . TRP A 1 78 ? -7.391 11.773 -6.582 1 96.62 78 TRP A O 1
ATOM 625 N N . LYS A 1 79 ? -6.508 11.805 -8.742 1 95.19 79 LYS A N 1
ATOM 626 C CA . LYS A 1 79 ? -7.809 11.977 -9.375 1 95.19 79 LYS A CA 1
ATOM 627 C C . LYS A 1 79 ? -8.211 10.727 -10.156 1 95.19 79 LYS A C 1
ATOM 629 O O . LYS A 1 79 ? -7.41 10.18 -10.914 1 95.19 79 LYS A O 1
ATOM 634 N N . TYR A 1 80 ? -9.375 10.227 -9.812 1 93.25 80 TYR A N 1
ATOM 635 C CA . TYR A 1 80 ? -9.906 9.062 -10.516 1 93.25 80 TYR A CA 1
ATOM 636 C C . TYR A 1 80 ? -11.43 9.102 -10.562 1 93.25 80 TYR A C 1
ATOM 638 O O . TYR A 1 80 ? -12.062 9.828 -9.789 1 93.25 80 TYR A O 1
ATOM 646 N N . ASP A 1 81 ? -11.938 8.305 -11.5 1 92.94 81 ASP A N 1
ATOM 647 C CA . ASP A 1 81 ? -13.391 8.242 -11.617 1 92.94 81 ASP A CA 1
ATOM 648 C C . ASP A 1 81 ? -14.023 7.645 -10.359 1 92.94 81 ASP A C 1
ATOM 650 O O . ASP A 1 81 ? -13.656 6.547 -9.938 1 92.94 81 ASP A O 1
ATOM 654 N N . GLY A 1 82 ? -14.875 8.289 -9.609 1 94.75 82 GLY A N 1
ATOM 655 C CA . GLY A 1 82 ? -15.562 7.809 -8.422 1 94.75 82 GLY A CA 1
ATOM 656 C C . GLY A 1 82 ? -15.039 8.422 -7.137 1 94.75 82 GLY A C 1
ATOM 657 O O . GLY A 1 82 ? -15.555 8.141 -6.051 1 94.75 82 GLY A O 1
ATOM 658 N N . LEU A 1 83 ? -14.141 9.281 -7.32 1 95.94 83 LEU A N 1
ATOM 659 C CA . LEU A 1 83 ? -13.508 9.867 -6.141 1 95.94 83 LEU A CA 1
ATOM 660 C C . LEU A 1 83 ? -14.531 10.586 -5.27 1 95.94 83 LEU A C 1
ATOM 662 O O . LEU A 1 83 ? -14.609 10.344 -4.062 1 95.94 83 LEU A O 1
ATOM 666 N N . GLU A 1 84 ? -15.312 11.477 -5.918 1 96.19 84 GLU A N 1
ATOM 667 C CA . GLU A 1 84 ? -16.297 12.234 -5.164 1 96.19 84 GLU A CA 1
ATOM 668 C C . GLU A 1 84 ? -17.312 11.312 -4.48 1 96.19 84 GLU A C 1
ATOM 670 O O . GLU A 1 84 ? -17.703 11.555 -3.336 1 96.19 84 GLU A O 1
ATOM 675 N N . GLU A 1 85 ? -17.625 10.281 -5.184 1 96.5 85 GLU A N 1
ATOM 676 C CA . GLU A 1 85 ? -18.531 9.289 -4.605 1 96.5 85 GLU A CA 1
ATOM 677 C C . GLU A 1 85 ? -17.891 8.586 -3.41 1 96.5 85 GLU A C 1
ATOM 679 O O . GLU A 1 85 ? -18.578 8.281 -2.428 1 96.5 85 GLU A O 1
ATOM 684 N N . HIS A 1 86 ? -16.609 8.305 -3.52 1 95.75 86 HIS A N 1
ATOM 685 C CA . HIS A 1 86 ? -15.922 7.621 -2.432 1 95.75 86 HIS A CA 1
ATOM 686 C C . HIS A 1 86 ? -15.828 8.516 -1.196 1 95.75 86 HIS A C 1
ATOM 688 O O . HIS A 1 86 ? -15.953 8.031 -0.068 1 95.75 86 HIS A O 1
ATOM 694 N N . TYR A 1 87 ? -15.641 9.836 -1.387 1 96.62 87 TYR A N 1
ATOM 695 C CA . TYR A 1 87 ? -15.688 10.75 -0.249 1 96.62 87 TYR A CA 1
ATOM 696 C C . TYR A 1 87 ? -17.047 10.68 0.443 1 96.62 87 TYR A C 1
ATOM 698 O O . TYR A 1 87 ? -17.125 10.586 1.67 1 96.62 87 TYR A O 1
ATOM 706 N N . ALA A 1 88 ? -18.031 10.719 -0.386 1 96.31 88 ALA A N 1
ATOM 707 C CA . ALA A 1 88 ? -19.375 10.711 0.153 1 96.31 88 ALA A CA 1
ATOM 708 C C . ALA A 1 88 ? -19.672 9.414 0.905 1 96.31 88 ALA A C 1
ATOM 710 O O . ALA A 1 88 ? -20.203 9.438 2.014 1 96.31 88 ALA A O 1
ATOM 711 N N . LEU A 1 89 ? -19.234 8.289 0.359 1 94.06 89 LEU A N 1
ATOM 712 C CA . LEU A 1 89 ? -19.516 6.977 0.923 1 94.06 89 LEU A CA 1
ATOM 713 C C . LEU A 1 89 ? -18.766 6.773 2.232 1 94.06 89 LEU A C 1
ATOM 715 O O . LEU A 1 89 ? -19.281 6.133 3.154 1 94.06 89 LEU A O 1
ATOM 719 N N . THR A 1 90 ? -17.609 7.238 2.369 1 93.69 90 THR A N 1
ATOM 720 C CA . THR A 1 90 ? -16.766 7 3.541 1 93.69 90 THR A CA 1
ATOM 721 C C . THR A 1 90 ? -17.094 7.996 4.648 1 93.69 90 THR A C 1
ATOM 723 O O . THR A 1 90 ? -16.781 7.766 5.816 1 93.69 90 THR A O 1
ATOM 726 N N . GLY A 1 91 ? -17.609 9.141 4.328 1 95.19 91 GLY A N 1
ATOM 727 C CA . GLY A 1 91 ? -17.953 10.172 5.301 1 95.19 91 GLY A CA 1
ATOM 728 C C . GLY A 1 91 ? -16.766 11.062 5.648 1 95.19 91 GLY A C 1
ATOM 729 O O . GLY A 1 91 ? -16.859 11.898 6.547 1 95.19 91 GLY A O 1
ATOM 730 N N . LEU A 1 92 ? -15.664 10.852 4.965 1 96.56 92 LEU A N 1
ATOM 731 C CA . LEU A 1 92 ? -14.539 11.75 5.172 1 96.56 92 LEU A CA 1
ATOM 732 C C . LEU A 1 92 ? -14.883 13.164 4.707 1 96.56 92 LEU A C 1
ATOM 734 O O . LEU A 1 92 ? -15.375 13.352 3.594 1 96.56 92 LEU A O 1
ATOM 738 N N . ASN A 1 93 ? -14.695 14.195 5.617 1 96.81 93 ASN A N 1
ATOM 739 C CA . ASN A 1 93 ? -15.031 15.57 5.281 1 96.81 93 ASN A CA 1
ATOM 740 C C . ASN A 1 93 ? -14.102 16.141 4.219 1 96.81 93 ASN A C 1
ATOM 742 O O . ASN A 1 93 ? -12.945 16.469 4.508 1 96.81 93 ASN A O 1
ATOM 746 N N . ARG A 1 94 ? -14.609 16.25 3.033 1 95.19 94 ARG A N 1
ATOM 747 C CA . ARG A 1 94 ? -13.844 16.688 1.871 1 95.19 94 ARG A CA 1
ATOM 748 C C . ARG A 1 94 ? -13.367 18.141 2.041 1 95.19 94 ARG A C 1
ATOM 750 O O . ARG A 1 94 ? -12.375 18.531 1.441 1 95.19 94 ARG A O 1
ATOM 757 N N . HIS A 1 95 ? -13.922 18.922 2.984 1 96.25 95 HIS A N 1
ATOM 758 C CA . HIS A 1 95 ? -13.633 20.344 3.117 1 96.25 95 HIS A CA 1
ATOM 759 C C . HIS A 1 95 ? -12.719 20.609 4.305 1 96.25 95 HIS A C 1
ATOM 761 O O . HIS A 1 95 ? -12.328 21.75 4.551 1 96.25 95 HIS A O 1
ATOM 767 N N . ARG A 1 96 ? -12.398 19.625 5.012 1 97.5 96 ARG A N 1
ATOM 768 C CA . ARG A 1 96 ? -11.453 19.734 6.113 1 97.5 96 ARG A CA 1
ATOM 769 C C . ARG A 1 96 ? -10.156 18.984 5.797 1 97.5 96 ARG A C 1
ATOM 771 O O . ARG A 1 96 ? -10.125 17.75 5.805 1 97.5 96 ARG A O 1
ATOM 778 N N . A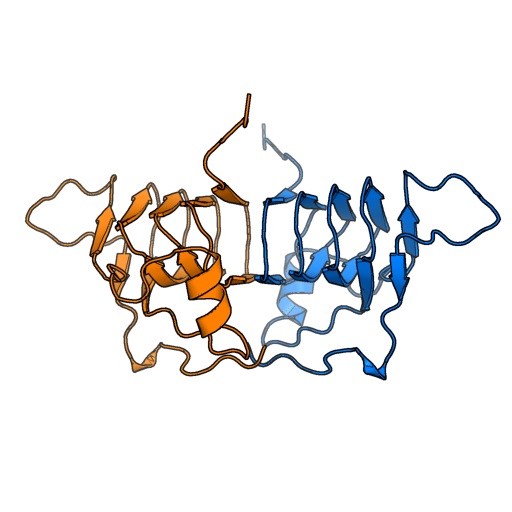SN A 1 97 ? -9.172 19.797 5.484 1 98.25 97 ASN A N 1
ATOM 779 C CA . ASN A 1 97 ? -7.887 19.219 5.109 1 98.25 97 ASN A CA 1
ATOM 780 C C . ASN A 1 97 ? -6.73 19.906 5.84 1 98.25 97 ASN A C 1
ATOM 782 O O . ASN A 1 97 ? -6.469 21.094 5.629 1 98.25 97 ASN A O 1
ATOM 786 N N . ASN A 1 98 ? -6.047 19.125 6.719 1 98.5 98 ASN A N 1
ATOM 787 C CA . ASN A 1 98 ? -4.93 19.625 7.512 1 98.5 98 ASN A CA 1
ATOM 788 C C . ASN A 1 98 ? -3.605 19.016 7.066 1 98.5 98 ASN A C 1
ATOM 790 O O . ASN A 1 98 ? -2.77 18.656 7.902 1 98.5 98 ASN A O 1
ATOM 794 N N . TRP A 1 99 ? -3.508 18.906 5.707 1 98.31 99 TRP A N 1
ATOM 795 C CA . TRP A 1 99 ? -2.387 18.172 5.137 1 98.31 99 TRP A CA 1
ATOM 796 C C . TRP A 1 99 ? -1.058 18.812 5.512 1 98.31 99 TRP A C 1
ATOM 798 O O . TRP A 1 99 ? -0.019 18.156 5.531 1 98.31 99 TRP A O 1
ATOM 808 N N . ASP A 1 100 ? -1.11 20.141 5.891 1 97.5 100 ASP A N 1
ATOM 809 C CA . ASP A 1 100 ? 0.131 20.875 6.141 1 97.5 100 ASP A CA 1
ATOM 810 C C . ASP A 1 100 ? 0.333 21.109 7.633 1 97.5 100 ASP A C 1
ATOM 812 O O . ASP A 1 100 ? 1.228 21.859 8.031 1 97.5 100 ASP A O 1
ATOM 816 N N . LYS A 1 101 ? -0.49 20.562 8.422 1 96.5 101 LYS A N 1
ATOM 817 C CA . LYS A 1 101 ? -0.361 20.625 9.875 1 96.5 101 LYS A CA 1
ATOM 818 C C . LYS A 1 101 ? 0.112 19.297 10.453 1 96.5 101 LYS A C 1
ATOM 820 O O . LYS A 1 101 ? -0.702 18.438 10.773 1 96.5 101 LYS A O 1
ATOM 825 N N . VAL A 1 102 ? 1.37 19.203 10.602 1 97.56 102 VAL A N 1
ATOM 826 C CA . VAL A 1 102 ? 1.981 17.953 11.039 1 97.56 102 VAL A CA 1
ATOM 827 C C . VAL A 1 102 ? 2.564 18.109 12.438 1 97.56 102 VAL A C 1
ATOM 829 O O . VAL A 1 102 ? 3.283 19.078 12.711 1 97.56 102 VAL A O 1
ATOM 832 N N . ASP A 1 103 ? 2.248 17.188 13.32 1 96.69 103 ASP A N 1
ATOM 833 C CA . ASP A 1 103 ? 2.852 17.141 14.648 1 96.69 103 ASP A CA 1
ATOM 834 C C . ASP A 1 103 ? 3.996 16.125 14.695 1 96.69 103 ASP A C 1
ATOM 836 O O . ASP A 1 103 ? 3.801 14.945 14.414 1 96.69 103 ASP A O 1
ATOM 840 N N . ASP A 1 104 ? 5.105 16.609 15.039 1 97.25 104 ASP A N 1
ATOM 841 C CA . ASP A 1 104 ? 6.246 15.734 15.281 1 97.25 104 ASP A CA 1
ATOM 842 C C . ASP A 1 104 ? 6.43 15.469 16.781 1 97.25 104 ASP A C 1
ATOM 844 O O . ASP A 1 104 ? 6.84 16.359 17.516 1 97.25 104 ASP A O 1
ATOM 848 N N . PHE A 1 105 ? 6.254 14.188 17.109 1 95.44 105 PHE A N 1
ATOM 849 C CA . PHE A 1 105 ? 6.234 13.859 18.531 1 95.44 105 PHE A CA 1
ATOM 850 C C . PHE A 1 105 ? 7.652 13.711 19.078 1 95.44 105 PHE A C 1
ATOM 852 O O . PHE A 1 105 ? 7.859 13.703 20.281 1 95.44 105 PHE A O 1
ATOM 859 N N . ASN A 1 106 ? 8.609 13.719 18.219 1 93.5 106 ASN A N 1
ATOM 860 C CA . ASN A 1 106 ? 10 13.672 18.656 1 93.5 106 ASN A CA 1
ATOM 861 C C . ASN A 1 106 ? 10.617 15.062 18.734 1 93.5 106 ASN A C 1
ATOM 863 O O . ASN A 1 106 ? 11.758 15.219 19.172 1 93.5 106 ASN A O 1
ATOM 867 N N . TRP A 1 107 ? 9.914 16.062 18.281 1 87.19 107 TRP A N 1
ATOM 868 C CA . TRP A 1 107 ? 10.43 17.438 18.25 1 87.19 107 TRP A CA 1
ATOM 869 C C . TRP A 1 107 ? 9.68 18.312 19.234 1 87.19 107 TRP A C 1
ATOM 871 O O . TRP A 1 107 ? 8.5 18.609 19.062 1 87.19 107 TRP A O 1
ATOM 881 N N . LEU A 1 108 ? 10.344 18.734 20.266 1 82.44 108 LEU A N 1
ATOM 882 C CA . LEU A 1 108 ? 9.703 19.422 21.391 1 82.44 108 LEU A CA 1
ATOM 883 C C . LEU A 1 108 ? 10.023 20.906 21.375 1 82.44 108 LEU A C 1
ATOM 885 O O . LEU A 1 108 ? 9.492 21.672 22.188 1 82.44 108 LEU A O 1
ATOM 889 N N . ALA A 1 109 ? 10.906 21.266 20.422 1 78.56 109 ALA A N 1
ATOM 890 C CA . ALA A 1 109 ? 11.211 22.688 20.391 1 78.56 109 ALA A CA 1
ATOM 891 C C . ALA A 1 109 ? 10.031 23.5 19.875 1 78.56 109 ALA A C 1
ATOM 893 O O . ALA A 1 109 ? 9.766 23.516 18.672 1 78.56 109 ALA A O 1
ATOM 894 N N . ALA A 1 110 ? 9.273 24.094 20.703 1 72.75 110 ALA A N 1
ATOM 895 C CA . ALA A 1 110 ? 8.008 24.734 20.375 1 72.75 110 ALA A CA 1
ATOM 896 C C . ALA A 1 110 ? 8.219 25.922 19.438 1 72.75 110 ALA A C 1
ATOM 898 O O . ALA A 1 110 ? 7.363 26.234 18.609 1 72.75 110 ALA A O 1
ATOM 899 N N . ASP A 1 111 ? 9.352 26.531 19.469 1 83.88 111 ASP A N 1
ATOM 900 C CA . ASP A 1 111 ? 9.547 27.766 18.703 1 83.88 111 ASP A CA 1
ATOM 901 C C . ASP A 1 111 ? 10.281 27.484 17.391 1 83.88 111 ASP A C 1
ATOM 903 O O . ASP A 1 111 ? 10.766 28.406 16.734 1 83.88 111 ASP A O 1
ATOM 907 N N . ALA A 1 112 ? 10.406 26.219 17.078 1 89.94 112 ALA A N 1
ATOM 908 C CA . ALA A 1 112 ? 11.148 25.906 15.852 1 89.94 112 ALA A CA 1
ATOM 909 C C . ALA A 1 112 ? 10.492 24.781 15.07 1 89.94 112 ALA A C 1
ATOM 911 O O . ALA A 1 112 ? 9.953 23.844 15.664 1 89.94 112 ALA A O 1
ATOM 912 N N . HIS A 1 113 ? 10.547 24.953 13.812 1 93.5 113 HIS A N 1
ATOM 913 C CA . HIS A 1 113 ? 10.039 23.906 12.938 1 93.5 113 HIS A CA 1
ATOM 914 C C . HIS A 1 113 ? 10.859 22.625 13.07 1 93.5 113 HIS A C 1
ATOM 916 O O . HIS A 1 113 ? 12.086 22.672 13.18 1 93.5 113 HIS A O 1
ATOM 922 N N . SER A 1 114 ? 10.125 21.531 13.055 1 95.69 114 SER A N 1
ATOM 923 C CA . SER A 1 114 ? 10.812 20.234 13.055 1 95.69 114 SER A CA 1
ATOM 924 C C . SER A 1 114 ? 11.703 20.078 11.828 1 95.69 114 SER A C 1
ATOM 926 O O . SER A 1 114 ? 11.266 20.344 10.703 1 95.69 114 SER A O 1
ATOM 928 N N . PRO A 1 115 ? 12.914 19.641 12 1 96.12 115 PRO A N 1
ATOM 929 C CA . PRO A 1 115 ? 13.766 19.375 10.844 1 96.12 115 PRO A CA 1
ATOM 930 C C . PRO A 1 115 ? 13.422 18.062 10.148 1 96.12 115 PRO A C 1
ATOM 932 O O . PRO A 1 115 ? 13.992 17.75 9.102 1 96.12 115 PRO A O 1
ATOM 935 N N . ASN A 1 116 ? 12.57 17.25 10.75 1 97.5 116 ASN A N 1
ATOM 936 C CA . ASN A 1 116 ? 12.32 15.891 10.281 1 97.5 116 ASN A CA 1
ATOM 937 C C . ASN A 1 116 ? 11.312 15.867 9.141 1 97.5 116 ASN A C 1
ATOM 939 O O . ASN A 1 116 ? 11.211 14.875 8.414 1 97.5 116 ASN A O 1
ATOM 943 N N . TRP A 1 117 ? 10.539 16.953 9.047 1 98.19 117 TRP A N 1
ATOM 944 C CA . TRP A 1 117 ? 9.562 16.984 7.965 1 98.19 117 TRP A CA 1
ATOM 945 C C . TRP A 1 117 ? 9.484 18.375 7.34 1 98.19 117 TRP A C 1
ATOM 947 O O . TRP A 1 117 ? 9.914 19.359 7.949 1 98.19 117 TRP A O 1
ATOM 957 N N . SER A 1 118 ? 8.969 18.453 6.094 1 98.12 118 SER A N 1
ATOM 958 C CA . SER A 1 118 ? 8.766 19.703 5.387 1 98.12 118 SER A CA 1
ATOM 959 C C . SER A 1 118 ? 7.672 19.578 4.336 1 98.12 118 SER A C 1
ATOM 961 O O . SER A 1 118 ? 7.145 18.484 4.109 1 98.12 118 SER A O 1
ATOM 963 N N . ILE A 1 119 ? 7.324 20.688 3.82 1 97.81 119 ILE A N 1
ATOM 964 C CA . ILE A 1 119 ? 6.383 20.719 2.707 1 97.81 119 ILE A CA 1
ATOM 965 C C . ILE A 1 119 ? 7.125 20.516 1.392 1 97.81 119 ILE A C 1
ATOM 967 O O . ILE A 1 119 ? 8.188 21.094 1.17 1 97.81 119 ILE A O 1
ATOM 971 N N . LEU A 1 120 ? 6.602 19.609 0.583 1 97.5 120 LEU A N 1
ATOM 972 C CA . LEU A 1 120 ? 7.176 19.344 -0.732 1 97.5 120 LEU A CA 1
ATOM 973 C C . LEU A 1 120 ? 7.07 20.578 -1.623 1 97.5 120 LEU A C 1
ATOM 975 O O . LEU A 1 120 ? 5.988 21.156 -1.778 1 97.5 120 LEU A O 1
ATOM 979 N N . GLU A 1 121 ? 8.203 21 -2.148 1 95.12 121 GLU A N 1
ATOM 980 C CA . GLU A 1 121 ? 8.195 22.156 -3.053 1 95.12 121 GLU A CA 1
ATOM 981 C C . GLU A 1 121 ? 7.395 21.844 -4.316 1 95.12 121 GLU A C 1
ATOM 983 O O . GLU A 1 121 ? 7.355 20.703 -4.773 1 95.12 121 GLU A O 1
ATOM 988 N N . ASP A 1 122 ? 6.812 22.875 -4.906 1 92.81 122 ASP A N 1
ATOM 989 C CA . ASP A 1 122 ? 6 22.734 -6.109 1 92.81 122 ASP A CA 1
ATOM 990 C C . ASP A 1 122 ? 6.777 22.031 -7.223 1 92.81 122 ASP A C 1
ATOM 992 O O . ASP A 1 122 ? 6.234 21.188 -7.934 1 92.81 122 ASP A O 1
ATOM 996 N N . SER A 1 123 ? 7.992 22.328 -7.355 1 91.81 123 SER A N 1
ATOM 997 C CA . SER A 1 123 ? 8.828 21.781 -8.422 1 91.81 123 SER A CA 1
ATOM 998 C C . SER A 1 123 ? 9.086 20.297 -8.211 1 91.81 123 SER A C 1
ATOM 1000 O O . SER A 1 123 ? 9.414 19.578 -9.164 1 91.81 123 SER A O 1
ATOM 1002 N N . GLU A 1 124 ? 8.898 19.797 -7.039 1 91.38 124 GLU A N 1
ATOM 1003 C CA . GLU A 1 124 ? 9.164 18.406 -6.707 1 91.38 124 GLU A CA 1
ATOM 1004 C C . GLU A 1 124 ? 7.895 17.562 -6.77 1 91.38 124 GLU A C 1
ATOM 1006 O O . GLU A 1 124 ? 7.953 16.328 -6.793 1 91.38 124 GLU A O 1
ATOM 1011 N N . GLN A 1 125 ? 6.824 18.312 -6.855 1 91.69 125 GLN A N 1
ATOM 1012 C CA . GLN A 1 125 ? 5.551 17.609 -6.77 1 91.69 125 GLN A CA 1
ATOM 1013 C C . GLN A 1 125 ? 5.207 16.922 -8.086 1 91.69 125 GLN A C 1
ATOM 1015 O O . GLN A 1 125 ? 5.418 17.484 -9.164 1 91.69 125 GLN A O 1
ATOM 1020 N N . ILE A 1 126 ? 4.711 15.711 -7.957 1 91.38 126 ILE A N 1
ATOM 1021 C CA . ILE A 1 126 ? 4.117 15.039 -9.109 1 91.38 126 ILE A CA 1
ATOM 1022 C C . ILE A 1 126 ? 2.719 15.594 -9.367 1 91.38 126 ILE A C 1
ATOM 1024 O O . ILE A 1 126 ? 1.86 15.562 -8.477 1 91.38 126 ILE A O 1
ATOM 1028 N N . SER A 1 127 ? 2.498 16.062 -10.531 1 87.75 127 SER A N 1
ATOM 1029 C CA . SER A 1 127 ? 1.279 16.812 -10.805 1 87.75 127 SER A CA 1
AT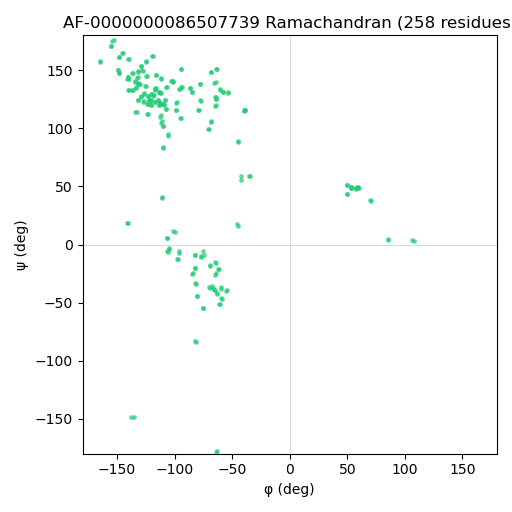OM 1030 C C . SER A 1 127 ? 0.107 15.883 -11.094 1 87.75 127 SER A C 1
ATOM 1032 O O . SER A 1 127 ? -1.046 16.234 -10.828 1 87.75 127 SER A O 1
ATOM 1034 N N . SER A 1 128 ? 0.469 14.734 -11.727 1 90.38 128 SER A N 1
ATOM 1035 C CA . SER A 1 128 ? -0.611 13.812 -12.062 1 90.38 128 SER A CA 1
ATOM 1036 C C . SER A 1 128 ? -0.136 12.359 -12.016 1 90.38 128 SER A C 1
ATOM 1038 O O . SER A 1 128 ? 1.027 12.078 -12.305 1 90.38 128 SER A O 1
ATOM 1040 N N . TRP A 1 129 ? -1.183 11.602 -11.609 1 92.25 129 TRP A N 1
ATOM 1041 C CA . TRP A 1 129 ? -0.947 10.164 -11.594 1 92.25 129 TRP A CA 1
ATOM 1042 C C . TRP A 1 129 ? -1.803 9.453 -12.641 1 92.25 129 TRP A C 1
ATOM 1044 O O . TRP A 1 129 ? -2.99 9.75 -12.781 1 92.25 129 TRP A O 1
ATOM 1054 N N . ASP A 1 130 ? -1.152 8.57 -13.438 1 88.75 130 ASP A N 1
ATOM 1055 C CA . ASP A 1 130 ? -1.938 7.742 -14.352 1 88.75 130 ASP A CA 1
ATOM 1056 C C . ASP A 1 130 ? -1.94 6.285 -13.898 1 88.75 130 ASP A C 1
ATOM 1058 O O . ASP A 1 130 ? -1.122 5.484 -14.359 1 88.75 130 ASP A O 1
ATOM 1062 N N . VAL A 1 131 ? -2.861 6.043 -12.961 1 86.62 131 VAL A N 1
ATOM 1063 C CA . VAL A 1 131 ? -2.926 4.695 -12.406 1 86.62 131 VAL A CA 1
ATOM 1064 C C . VAL A 1 131 ? -4.383 4.246 -12.312 1 86.62 131 VAL A C 1
ATOM 1066 O O . VAL A 1 131 ? -5.293 5.078 -12.266 1 86.62 131 VAL A O 1
ATOM 1069 N N . MET B 1 1 ? 23.312 -10.812 17.266 1 20.94 1 MET B N 1
ATOM 1070 C CA . MET B 1 1 ? 22.125 -11.602 16.922 1 20.94 1 MET B CA 1
ATOM 1071 C C . MET B 1 1 ? 21.266 -10.859 15.898 1 20.94 1 MET B C 1
ATOM 1073 O O . MET B 1 1 ? 20.781 -9.758 16.156 1 20.94 1 MET B O 1
ATOM 1077 N N . ASN B 1 2 ? 21.656 -10.859 14.555 1 25.56 2 ASN B N 1
ATOM 1078 C CA . ASN B 1 2 ? 21.047 -10.359 13.328 1 25.56 2 ASN B CA 1
ATOM 1079 C C . ASN B 1 2 ? 19.562 -10.672 13.281 1 25.56 2 ASN B C 1
ATOM 1081 O O . ASN B 1 2 ? 19.172 -11.844 13.188 1 25.56 2 ASN B O 1
ATOM 1085 N N . ASN B 1 3 ? 18.766 -10.305 14.234 1 32.22 3 ASN B N 1
ATOM 1086 C CA . ASN B 1 3 ? 17.344 -10.617 14.281 1 32.22 3 ASN B CA 1
ATOM 1087 C C . ASN B 1 3 ? 16.719 -10.602 12.883 1 32.22 3 ASN B C 1
ATOM 1089 O O . ASN B 1 3 ? 16.375 -9.547 12.367 1 32.22 3 ASN B O 1
ATOM 1093 N N . ASN B 1 4 ? 17.25 -11.477 11.93 1 34.84 4 ASN B N 1
ATOM 1094 C CA . ASN B 1 4 ? 16.969 -11.867 10.555 1 34.84 4 ASN B CA 1
ATOM 1095 C C . ASN B 1 4 ? 15.477 -12.117 10.328 1 34.84 4 ASN B C 1
ATOM 1097 O O . ASN B 1 4 ? 15.031 -13.266 10.336 1 34.84 4 ASN B O 1
ATOM 1101 N N . ALA B 1 5 ? 14.617 -11.703 11.164 1 42.97 5 ALA B N 1
ATOM 1102 C CA . ALA B 1 5 ? 13.234 -11.969 10.766 1 42.97 5 ALA B CA 1
ATOM 1103 C C . ALA B 1 5 ? 13.047 -11.758 9.266 1 42.97 5 ALA B C 1
ATOM 1105 O O . ALA B 1 5 ? 13.57 -10.797 8.695 1 42.97 5 ALA B O 1
ATOM 1106 N N . PRO B 1 6 ? 12.734 -12.789 8.594 1 53.16 6 PRO B N 1
ATOM 1107 C CA . PRO B 1 6 ? 12.562 -12.594 7.152 1 53.16 6 PRO B CA 1
ATOM 1108 C C . PRO B 1 6 ? 11.852 -11.289 6.812 1 53.16 6 PRO B C 1
ATOM 1110 O O . PRO B 1 6 ? 10.969 -10.852 7.555 1 53.16 6 PRO B O 1
ATOM 1113 N N . LEU B 1 7 ? 12.578 -10.352 6.125 1 74.44 7 LEU B N 1
ATOM 1114 C CA . LEU B 1 7 ? 12.023 -9.078 5.66 1 74.44 7 LEU B CA 1
ATOM 1115 C C . LEU B 1 7 ? 10.656 -9.289 5.012 1 74.44 7 LEU B C 1
ATOM 1117 O O . LEU B 1 7 ? 10.539 -10 4.016 1 74.44 7 LEU B O 1
ATOM 1121 N N . ALA B 1 8 ? 9.586 -9.219 5.914 1 89.3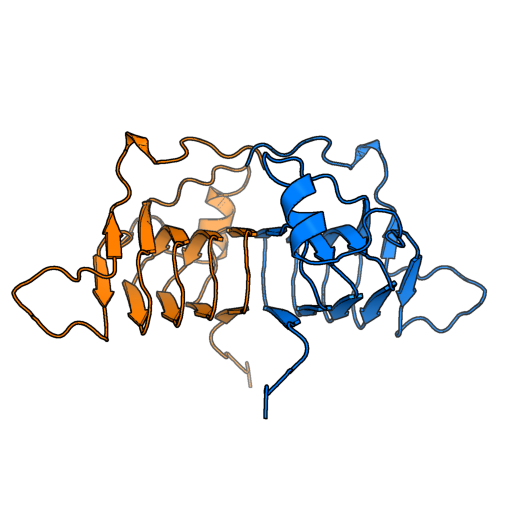1 8 ALA B N 1
ATOM 1122 C CA . ALA B 1 8 ? 8.234 -9.375 5.391 1 89.31 8 ALA B CA 1
ATOM 1123 C C . ALA B 1 8 ? 7.488 -8.047 5.395 1 89.31 8 ALA B C 1
ATOM 1125 O O . ALA B 1 8 ? 7.605 -7.262 6.34 1 89.31 8 ALA B O 1
ATOM 1126 N N . ILE B 1 9 ? 6.836 -7.828 4.293 1 95 9 ILE B N 1
ATOM 1127 C CA . ILE B 1 9 ? 5.949 -6.68 4.156 1 95 9 ILE B CA 1
ATOM 1128 C C . ILE B 1 9 ? 4.523 -7.082 4.508 1 95 9 ILE B C 1
ATOM 1130 O O . ILE B 1 9 ? 4.062 -8.164 4.133 1 95 9 ILE B O 1
ATOM 1134 N N . HIS B 1 10 ? 3.873 -6.195 5.305 1 95 10 HIS B N 1
ATOM 1135 C CA . HIS B 1 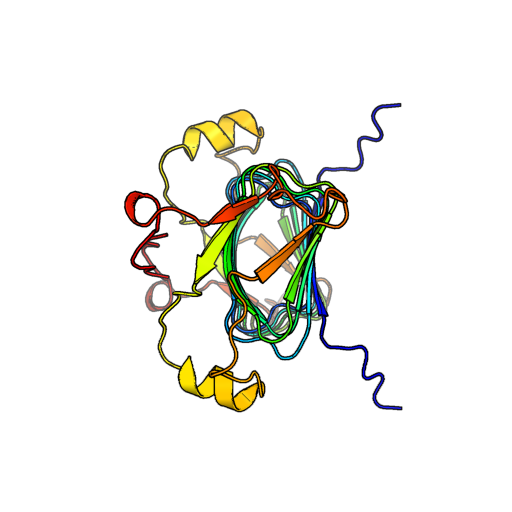10 ? 2.479 -6.43 5.664 1 95 10 HIS B CA 1
ATOM 1136 C C . HIS B 1 10 ? 1.588 -5.289 5.184 1 95 10 HIS B C 1
ATOM 1138 O O . HIS B 1 10 ? 1.877 -4.117 5.441 1 95 10 HIS B O 1
ATOM 1144 N N . ILE B 1 11 ? 0.573 -5.676 4.531 1 95.25 11 ILE B N 1
ATOM 1145 C CA . ILE B 1 11 ? -0.459 -4.758 4.062 1 95.25 11 ILE B CA 1
ATOM 1146 C C . ILE B 1 11 ? -1.831 -5.242 4.527 1 95.25 11 ILE B C 1
ATOM 1148 O O . ILE B 1 11 ? -2.238 -6.363 4.219 1 95.25 11 ILE B O 1
ATOM 1152 N N . ASN B 1 12 ? -2.49 -4.332 5.238 1 95.56 12 ASN B N 1
ATOM 1153 C CA . ASN B 1 12 ? -3.717 -4.801 5.871 1 95.56 12 ASN B CA 1
ATOM 1154 C C . ASN B 1 12 ? -4.848 -3.787 5.723 1 95.56 12 ASN B C 1
ATOM 1156 O O . ASN B 1 12 ? -4.641 -2.588 5.918 1 95.56 12 ASN B O 1
ATOM 1160 N N . LYS B 1 13 ? -6.066 -4.305 5.309 1 95.25 13 LYS B N 1
ATOM 1161 C CA . LYS B 1 13 ? -7.34 -3.596 5.402 1 95.25 13 LYS B CA 1
ATOM 1162 C C . LYS B 1 13 ? -7.398 -2.438 4.414 1 95.25 13 LYS B C 1
ATOM 1164 O O . LYS B 1 13 ? -7.902 -1.358 4.738 1 95.25 13 LYS B O 1
ATOM 1169 N N . LEU B 1 14 ? -6.828 -2.689 3.25 1 94.56 14 LEU B N 1
ATOM 1170 C CA . LEU B 1 14 ? -6.93 -1.677 2.205 1 94.56 14 LEU B CA 1
ATOM 1171 C C . LEU B 1 14 ? -8.219 -1.843 1.411 1 94.56 14 LEU B C 1
ATOM 1173 O O . LEU B 1 14 ? -8.633 -2.967 1.117 1 94.56 14 LEU B O 1
ATOM 1177 N N . LYS B 1 15 ? -8.898 -0.71 1.171 1 93.31 15 LYS B N 1
ATOM 1178 C CA . LYS B 1 15 ? -10.055 -0.67 0.287 1 93.31 15 LYS B CA 1
ATOM 1179 C C . LYS B 1 15 ? -9.891 0.399 -0.789 1 93.31 15 LYS B C 1
ATOM 1181 O O . LYS B 1 15 ? -9.516 1.533 -0.492 1 93.31 15 LYS B O 1
ATOM 1186 N N . ASN B 1 16 ? -10.125 0.006 -2.061 1 93.75 16 ASN B N 1
ATOM 1187 C CA . ASN B 1 16 ? -10.055 0.946 -3.176 1 93.75 16 ASN B CA 1
ATOM 1188 C C . ASN B 1 16 ? -8.68 1.597 -3.279 1 93.75 16 ASN B C 1
ATOM 1190 O O . ASN B 1 16 ? -8.57 2.818 -3.395 1 93.75 16 ASN B O 1
ATOM 1194 N N . CYS B 1 17 ? -7.676 0.715 -3.227 1 95.19 17 CYS B N 1
ATOM 1195 C CA . CYS B 1 17 ? -6.305 1.206 -3.264 1 95.19 17 CYS B CA 1
ATOM 1196 C C . CYS B 1 17 ? -5.52 0.542 -4.391 1 95.19 17 CYS B C 1
ATOM 1198 O O . CYS B 1 17 ? -5.898 -0.527 -4.871 1 95.19 17 CYS B O 1
ATOM 1200 N N . ARG B 1 18 ? -4.461 1.163 -4.844 1 96.69 18 ARG B N 1
ATOM 1201 C CA . ARG B 1 18 ? -3.445 0.614 -5.738 1 96.69 18 ARG B CA 1
ATOM 1202 C C . ARG B 1 18 ? -2.057 0.717 -5.117 1 96.69 18 ARG B C 1
ATOM 1204 O O . ARG B 1 18 ? -1.66 1.784 -4.645 1 96.69 18 ARG B O 1
ATOM 1211 N N . VAL B 1 19 ? -1.354 -0.388 -5.074 1 97.38 19 VAL B N 1
ATOM 1212 C CA . VAL B 1 19 ? -0.042 -0.446 -4.438 1 97.38 19 VAL B CA 1
ATOM 1213 C C . VAL B 1 19 ? 1.001 -0.917 -5.449 1 97.38 19 VAL B C 1
ATOM 1215 O O . VAL B 1 19 ? 0.85 -1.979 -6.059 1 97.38 19 VAL B O 1
ATOM 1218 N N . PHE B 1 20 ? 2.02 -0.113 -5.613 1 96.81 20 PHE B N 1
ATOM 1219 C CA . PHE B 1 20 ? 3.152 -0.43 -6.473 1 96.81 20 PHE B CA 1
ATOM 1220 C C . PHE B 1 20 ? 4.41 -0.665 -5.648 1 96.81 20 PHE B C 1
ATOM 1222 O O . PHE B 1 20 ? 4.848 0.219 -4.906 1 96.81 20 PHE B O 1
ATOM 1229 N N . CYS B 1 21 ? 4.953 -1.793 -5.777 1 96.56 21 CYS B N 1
ATOM 1230 C CA . CYS B 1 21 ? 6.172 -2.131 -5.055 1 96.56 21 CYS B CA 1
ATOM 1231 C C . CYS B 1 21 ? 7.227 -2.693 -6 1 96.56 21 CYS B C 1
ATOM 1233 O O . CYS B 1 21 ? 6.934 -3.576 -6.809 1 96.56 21 CYS B O 1
ATOM 1235 N N . GLY B 1 22 ? 8.43 -2.111 -5.953 1 95.12 22 GLY B N 1
ATOM 1236 C CA . GLY B 1 22 ? 9.555 -2.781 -6.59 1 95.12 22 GLY B CA 1
ATOM 1237 C C . GLY B 1 22 ? 9.898 -4.109 -5.949 1 95.12 22 GLY B C 1
ATOM 1238 O O . GLY B 1 22 ? 9.242 -4.535 -4.992 1 95.12 22 GLY B O 1
ATOM 1239 N N . PRO B 1 23 ? 10.969 -4.723 -6.508 1 96.38 23 PRO B N 1
ATOM 1240 C CA . PRO B 1 23 ? 11.367 -6.016 -5.949 1 96.38 23 PRO B CA 1
ATOM 1241 C C . PRO B 1 23 ? 11.688 -5.941 -4.457 1 96.38 23 PRO B C 1
ATOM 1243 O O . PRO B 1 23 ? 12.359 -5.004 -4.016 1 96.38 23 PRO B O 1
ATOM 1246 N N . VAL B 1 24 ? 11.102 -6.875 -3.721 1 93.62 24 VAL B N 1
ATOM 1247 C CA . VAL B 1 24 ? 11.406 -6.98 -2.299 1 93.62 24 VAL B CA 1
ATOM 1248 C C . VAL B 1 24 ? 12.086 -8.32 -2.014 1 93.62 24 VAL B C 1
ATOM 1250 O O . VAL B 1 24 ? 11.812 -9.312 -2.688 1 93.62 24 VAL B O 1
ATOM 1253 N N . PRO B 1 25 ? 13.016 -8.383 -1.062 1 88.44 25 PRO B N 1
ATOM 1254 C CA . PRO B 1 25 ? 13.797 -9.602 -0.838 1 88.44 25 PRO B CA 1
ATOM 1255 C C . PRO B 1 25 ? 13 -10.688 -0.13 1 88.44 25 PRO B C 1
ATOM 1257 O O . PRO B 1 25 ? 13.461 -11.828 -0.032 1 88.44 25 PRO B O 1
ATOM 1260 N N . GLY B 1 26 ? 11.859 -10.5 0.306 1 92.25 26 GLY B N 1
ATOM 1261 C CA . GLY B 1 26 ? 11.156 -11.484 1.117 1 92.25 26 GLY B CA 1
ATOM 1262 C C . GLY B 1 26 ? 9.695 -11.633 0.737 1 92.25 26 GLY B C 1
ATOM 1263 O O . GLY B 1 26 ? 9.352 -11.594 -0.446 1 92.25 26 GLY B O 1
ATOM 1264 N N . SER B 1 27 ? 8.938 -11.945 1.783 1 95.69 27 SER B N 1
ATOM 1265 C CA . SER B 1 27 ? 7.527 -12.266 1.58 1 95.69 27 SER B CA 1
ATOM 1266 C C . SER B 1 27 ? 6.641 -11.039 1.776 1 95.69 27 SER B C 1
ATOM 1268 O O . SER B 1 27 ? 7.043 -10.078 2.43 1 95.69 27 SER B O 1
ATOM 1270 N N . VAL B 1 28 ? 5.582 -11.094 1.091 1 97.31 28 VAL B N 1
ATOM 1271 C CA .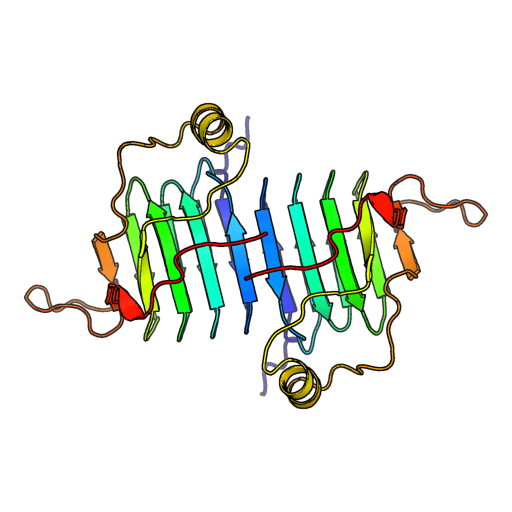 VAL B 1 28 ? 4.555 -10.078 1.26 1 97.31 28 VAL B CA 1
ATOM 1272 C C . VAL B 1 28 ? 3.256 -10.719 1.742 1 97.31 28 VAL B C 1
ATOM 1274 O O . VAL B 1 28 ? 2.822 -11.742 1.195 1 97.31 28 VAL B O 1
ATOM 1277 N N . PHE B 1 29 ? 2.75 -10.148 2.82 1 97.81 29 PHE B N 1
ATOM 1278 C CA . PHE B 1 29 ? 1.479 -10.586 3.383 1 97.81 29 PHE B CA 1
ATOM 1279 C C . PHE B 1 29 ? 0.395 -9.539 3.15 1 97.81 29 PHE B C 1
ATOM 1281 O O . PHE B 1 29 ? 0.533 -8.391 3.574 1 97.81 29 PHE B O 1
ATOM 1288 N N . ILE B 1 30 ? -0.664 -9.953 2.453 1 97.94 30 ILE B N 1
ATOM 1289 C CA . ILE B 1 30 ? -1.812 -9.102 2.178 1 97.94 30 ILE B CA 1
ATOM 1290 C C . ILE B 1 30 ? -3.062 -9.688 2.826 1 97.94 30 ILE B C 1
ATOM 1292 O O . ILE B 1 30 ? -3.41 -10.844 2.58 1 97.94 30 ILE B O 1
ATOM 1296 N N . ARG B 1 31 ? -3.65 -8.867 3.662 1 97.88 31 ARG B N 1
ATOM 1297 C CA . ARG B 1 31 ? -4.812 -9.375 4.383 1 97.88 31 ARG B CA 1
ATOM 1298 C C . ARG B 1 31 ? -5.949 -8.352 4.371 1 97.88 31 ARG B C 1
ATOM 1300 O O . ARG B 1 31 ? -5.715 -7.152 4.504 1 97.88 31 ARG B O 1
ATOM 1307 N N . GLU B 1 32 ? -7.18 -8.875 4.219 1 97.81 32 GLU B N 1
ATOM 1308 C CA . GLU B 1 32 ? -8.398 -8.094 4.398 1 97.81 32 GLU B CA 1
ATOM 1309 C C . GLU B 1 32 ? -8.43 -6.891 3.459 1 97.81 32 GLU B C 1
ATOM 1311 O O . GLU B 1 32 ? -8.695 -5.766 3.887 1 97.81 32 GLU B O 1
ATOM 1316 N N . CYS B 1 33 ? -8.164 -7.148 2.209 1 97.38 33 CYS B N 1
ATOM 1317 C CA . CYS B 1 33 ? -8.203 -6.082 1.215 1 97.38 33 CYS B CA 1
ATOM 1318 C C . CYS B 1 33 ? -9.359 -6.285 0.244 1 97.38 33 CYS B C 1
ATOM 1320 O O . CYS B 1 33 ? -9.758 -7.418 -0.028 1 97.38 33 CYS B O 1
ATOM 1322 N N . THR B 1 34 ? -9.977 -5.184 -0.156 1 96.75 34 THR B N 1
ATOM 1323 C CA . THR B 1 34 ? -11.117 -5.238 -1.063 1 96.75 34 THR B CA 1
ATOM 1324 C C . THR B 1 34 ? -10.969 -4.207 -2.178 1 96.75 34 THR B C 1
ATOM 1326 O O . THR B 1 34 ? -10.625 -3.053 -1.922 1 96.75 34 THR B O 1
ATOM 1329 N N . ASN B 1 35 ? -11.242 -4.609 -3.373 1 96.19 35 ASN B N 1
ATOM 1330 C CA . ASN B 1 35 ? -11.266 -3.713 -4.523 1 96.19 35 ASN B CA 1
ATOM 1331 C C . ASN B 1 35 ? -9.938 -2.982 -4.699 1 96.19 35 ASN B C 1
ATOM 1333 O O . ASN B 1 35 ? -9.914 -1.758 -4.84 1 96.19 35 ASN B O 1
ATOM 1337 N N . CYS B 1 36 ? -8.867 -3.803 -4.641 1 97.62 36 CYS B N 1
ATOM 1338 C CA . CYS B 1 36 ? -7.531 -3.223 -4.746 1 97.62 36 CYS B CA 1
ATOM 1339 C C . CYS B 1 36 ? -6.785 -3.781 -5.953 1 97.62 36 CYS B C 1
ATOM 1341 O O . CYS B 1 36 ? -7.238 -4.742 -6.574 1 97.62 36 CYS B O 1
ATOM 1343 N N . THR B 1 37 ? -5.754 -3.092 -6.348 1 98 37 THR B N 1
ATOM 1344 C CA . THR B 1 37 ? -4.75 -3.57 -7.289 1 98 37 THR B CA 1
ATOM 1345 C C . THR B 1 37 ? -3.363 -3.561 -6.652 1 98 37 THR B C 1
ATOM 1347 O O . THR B 1 37 ? -2.936 -2.545 -6.102 1 98 37 THR B O 1
ATOM 1350 N N . PHE B 1 38 ? -2.715 -4.684 -6.641 1 98.44 38 PHE B N 1
ATOM 1351 C CA . PHE B 1 38 ? -1.347 -4.809 -6.152 1 98.44 38 PHE B CA 1
ATOM 1352 C C . PHE B 1 38 ? -0.393 -5.145 -7.293 1 98.44 38 PHE B C 1
ATOM 1354 O O . PHE B 1 38 ? -0.588 -6.137 -8 1 98.44 38 PHE B O 1
ATOM 1361 N N . VAL B 1 39 ? 0.615 -4.32 -7.535 1 98.38 39 VAL B N 1
ATOM 1362 C CA . VAL B 1 39 ? 1.71 -4.535 -8.477 1 98.38 39 VAL B CA 1
ATOM 1363 C C . VAL B 1 39 ? 3.01 -4.773 -7.711 1 98.38 39 VAL B C 1
ATOM 1365 O O . VAL B 1 39 ? 3.615 -3.83 -7.195 1 98.38 39 VAL B O 1
ATOM 1368 N N . LEU B 1 40 ? 3.434 -6.055 -7.605 1 97.12 40 LEU B N 1
ATOM 1369 C CA . LEU B 1 40 ? 4.535 -6.297 -6.68 1 97.12 40 LEU B CA 1
ATOM 1370 C C . LEU B 1 40 ? 5.398 -7.461 -7.152 1 97.12 40 LEU B C 1
ATOM 1372 O O . LEU B 1 40 ? 4.91 -8.367 -7.832 1 97.12 40 LEU B O 1
ATOM 1376 N N . ALA B 1 41 ? 6.648 -7.434 -6.836 1 98.06 41 ALA B N 1
ATOM 1377 C CA . ALA B 1 41 ? 7.645 -8.477 -7.078 1 98.06 41 ALA B CA 1
ATOM 1378 C C . ALA B 1 41 ? 8.258 -8.961 -5.766 1 98.06 41 ALA B C 1
ATOM 1380 O O . ALA B 1 41 ? 8.82 -8.172 -5.008 1 98.06 41 ALA B O 1
ATOM 1381 N N . CYS B 1 42 ? 8.102 -10.266 -5.496 1 97.88 42 CYS B N 1
ATOM 1382 C CA . CYS B 1 42 ? 8.586 -10.773 -4.223 1 97.88 42 CYS B CA 1
ATOM 1383 C C . CYS B 1 42 ? 8.922 -12.258 -4.324 1 97.88 42 CYS B C 1
ATOM 1385 O O . CYS B 1 42 ? 8.82 -12.852 -5.402 1 97.88 42 CYS B O 1
ATOM 1387 N N . GLN B 1 43 ? 9.445 -12.75 -3.254 1 97.06 43 GLN B N 1
ATOM 1388 C CA . GLN B 1 43 ? 9.758 -14.172 -3.219 1 97.06 43 GLN B CA 1
ATOM 1389 C C . GLN B 1 43 ? 8.5 -15.016 -3.057 1 97.06 43 GLN B C 1
ATOM 1391 O O . GLN B 1 43 ? 8.258 -15.945 -3.83 1 97.06 43 GLN B O 1
ATOM 1396 N N . GLN B 1 44 ? 7.754 -14.727 -2.055 1 97.38 44 GLN B N 1
ATOM 1397 C CA . GLN B 1 44 ? 6.48 -15.375 -1.776 1 97.38 44 GLN B CA 1
ATOM 1398 C C . GLN B 1 44 ? 5.387 -14.352 -1.491 1 97.38 44 GLN B C 1
ATOM 1400 O O . GLN B 1 44 ? 5.637 -13.336 -0.836 1 97.38 44 GLN B O 1
ATOM 1405 N N . LEU B 1 45 ? 4.191 -14.695 -1.96 1 98.38 45 LEU B N 1
ATOM 1406 C CA . LEU B 1 45 ? 3.039 -13.828 -1.721 1 98.38 45 LEU B CA 1
ATOM 1407 C C . LEU B 1 45 ? 1.92 -14.602 -1.026 1 98.38 45 LEU B C 1
ATOM 1409 O O . LEU B 1 45 ? 1.465 -15.625 -1.527 1 98.38 45 LEU B O 1
ATOM 1413 N N . ARG B 1 46 ? 1.528 -14.133 0.172 1 98.56 46 ARG B N 1
ATOM 1414 C CA . ARG B 1 46 ? 0.414 -14.734 0.895 1 98.56 46 ARG B CA 1
ATOM 1415 C C . ARG B 1 46 ? -0.764 -13.773 0.991 1 98.56 46 ARG B C 1
ATOM 1417 O O . ARG B 1 46 ? -0.635 -12.68 1.545 1 98.56 46 ARG B O 1
ATOM 1424 N N . ILE B 1 47 ? -1.884 -14.188 0.449 1 98.62 47 ILE B N 1
ATOM 1425 C CA . ILE B 1 47 ? -3.1 -13.383 0.382 1 98.62 47 ILE B CA 1
ATOM 1426 C C . ILE B 1 47 ? -4.191 -14.031 1.231 1 98.62 47 ILE B C 1
ATOM 1428 O O . ILE B 1 47 ? -4.488 -15.211 1.073 1 98.62 47 ILE B O 1
ATOM 1432 N N . HIS B 1 48 ? -4.672 -13.273 2.1 1 98.62 48 HIS B N 1
ATOM 1433 C CA . HIS B 1 48 ? -5.695 -13.789 3.002 1 98.62 48 HIS B CA 1
ATOM 1434 C C . HIS B 1 48 ? -6.887 -12.836 3.088 1 98.62 48 HIS B C 1
ATOM 1436 O O . HIS B 1 48 ? -6.707 -11.617 3.146 1 98.62 48 HIS B O 1
ATOM 1442 N N . SER B 1 49 ? -8.148 -13.344 3.096 1 98.56 49 SER B N 1
ATOM 1443 C CA . SER 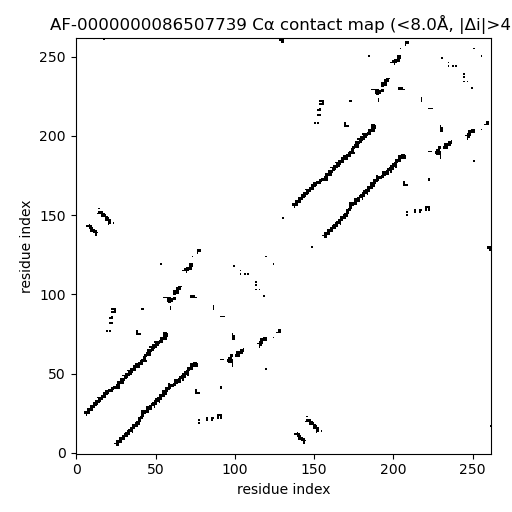B 1 49 ? -9.359 -12.578 3.336 1 98.56 49 SER B CA 1
ATOM 1444 C C . SER B 1 49 ? -9.445 -11.367 2.412 1 98.56 49 SER B C 1
ATOM 1446 O O . SER B 1 49 ? -9.688 -10.25 2.865 1 98.56 49 SER B O 1
ATOM 1448 N N . THR B 1 50 ? -9.219 -11.602 1.158 1 98.56 50 THR B N 1
ATOM 1449 C CA . THR B 1 50 ? -9.141 -10.531 0.165 1 98.56 50 THR B CA 1
ATOM 1450 C C . THR B 1 50 ? -10.117 -10.797 -0.979 1 98.56 50 THR B C 1
ATOM 1452 O O . THR B 1 50 ? -10.273 -11.938 -1.421 1 98.56 50 THR B O 1
ATOM 1455 N N . VAL B 1 51 ? -10.82 -9.703 -1.371 1 98.62 51 VAL B N 1
ATOM 1456 C CA . VAL B 1 51 ? -11.898 -9.898 -2.338 1 98.62 51 VAL B CA 1
ATOM 1457 C C . VAL B 1 51 ? -11.773 -8.875 -3.463 1 98.62 51 VAL B C 1
ATOM 1459 O O . VAL B 1 51 ? -11.32 -7.746 -3.238 1 98.62 51 VAL B O 1
ATOM 1462 N N . ASN B 1 52 ? -12.195 -9.25 -4.668 1 98.5 52 ASN B N 1
ATOM 1463 C CA . ASN B 1 52 ? -12.305 -8.359 -5.82 1 98.5 52 ASN B CA 1
ATOM 1464 C C . ASN B 1 52 ? -11.023 -7.562 -6.043 1 98.5 52 ASN B C 1
ATOM 1466 O O . ASN B 1 52 ? -11.07 -6.34 -6.188 1 98.5 52 ASN B O 1
ATOM 1470 N N . THR B 1 53 ? -9.93 -8.281 -6.078 1 98.5 53 THR B N 1
ATOM 1471 C CA . THR B 1 53 ? -8.633 -7.605 -6.117 1 98.5 53 THR B CA 1
ATOM 1472 C C . THR B 1 53 ? -7.762 -8.18 -7.23 1 98.5 53 THR B C 1
ATOM 1474 O O . THR B 1 53 ? -7.75 -9.391 -7.457 1 98.5 53 THR B O 1
ATOM 1477 N N . HIS B 1 54 ? -7.059 -7.293 -7.965 1 98.69 54 HIS B N 1
ATOM 1478 C CA . HIS B 1 54 ? -6.16 -7.695 -9.039 1 98.69 54 HIS B CA 1
ATOM 1479 C C . HIS B 1 54 ? -4.707 -7.668 -8.586 1 98.69 54 HIS B C 1
ATOM 1481 O O . HIS B 1 54 ? -4.293 -6.75 -7.867 1 98.69 54 HIS B O 1
ATOM 1487 N N . PHE B 1 55 ? -3.961 -8.703 -9.055 1 98.69 55 PHE B N 1
ATOM 1488 C CA . PHE B 1 55 ? -2.553 -8.844 -8.703 1 98.69 55 PHE B CA 1
ATOM 1489 C C . PHE B 1 55 ? -1.688 -8.922 -9.961 1 98.69 55 PHE B C 1
ATOM 1491 O O . PHE B 1 55 ? -1.8 -9.859 -10.742 1 98.69 55 PHE B O 1
ATOM 1498 N N . TYR B 1 56 ? -0.895 -7.914 -10.164 1 98.62 56 TYR B N 1
ATOM 1499 C CA . TYR B 1 56 ? 0.213 -7.969 -11.117 1 98.62 56 TYR B CA 1
ATOM 1500 C C . TYR B 1 56 ? 1.513 -8.336 -10.414 1 98.62 56 TYR B C 1
ATOM 1502 O O . TYR B 1 56 ? 2.109 -7.512 -9.719 1 98.62 56 TYR B O 1
ATOM 1510 N N . ILE B 1 57 ? 2.008 -9.641 -10.695 1 98.62 57 ILE B N 1
ATOM 1511 C CA . ILE B 1 57 ? 3.02 -10.062 -9.734 1 98.62 57 ILE B CA 1
ATOM 1512 C C . ILE B 1 57 ? 4.184 -10.727 -10.461 1 98.62 57 ILE B C 1
ATOM 1514 O O . ILE B 1 57 ? 4.016 -11.242 -11.57 1 98.62 57 ILE B O 1
ATOM 1518 N N . HIS B 1 58 ? 5.305 -10.555 -9.93 1 98.69 58 HIS B N 1
ATOM 1519 C CA . HIS B 1 58 ? 6.461 -11.438 -10.039 1 98.69 58 HIS B CA 1
ATOM 1520 C C . HIS B 1 58 ? 6.707 -12.18 -8.727 1 98.69 58 HIS B C 1
ATOM 1522 O O . HIS B 1 58 ? 6.953 -11.562 -7.691 1 98.69 58 HIS B O 1
ATOM 1528 N N . VAL B 1 59 ? 6.582 -13.461 -8.781 1 98.5 59 VAL B N 1
ATOM 1529 C CA . VAL B 1 59 ? 6.781 -14.258 -7.57 1 98.5 59 VAL B CA 1
ATOM 1530 C C . VAL B 1 59 ? 7.707 -15.43 -7.875 1 98.5 59 VAL B C 1
ATOM 1532 O O . VAL B 1 59 ? 7.43 -16.234 -8.766 1 98.5 59 VAL B O 1
ATOM 1535 N N . THR B 1 60 ? 8.773 -15.516 -7.129 1 98.06 60 THR B N 1
ATOM 1536 C CA . THR B 1 60 ? 9.758 -16.547 -7.449 1 98.06 60 THR B CA 1
ATOM 1537 C C . THR B 1 60 ? 9.32 -17.906 -6.902 1 98.06 60 THR B C 1
ATOM 1539 O O . THR B 1 60 ? 9.461 -18.922 -7.574 1 98.06 60 THR B O 1
ATOM 1542 N N . SER B 1 61 ? 8.836 -17.984 -5.656 1 96.56 61 SER B N 1
ATOM 1543 C CA . SER B 1 61 ? 8.344 -19.25 -5.098 1 96.56 61 SER B CA 1
ATOM 1544 C C . SER B 1 61 ? 6.914 -19.531 -5.543 1 96.56 61 SER B C 1
ATOM 1546 O O . SER B 1 61 ? 6.691 -20.188 -6.555 1 96.56 61 SER B O 1
ATOM 1548 N N . LYS B 1 62 ? 5.852 -18.891 -4.777 1 96.19 62 LYS B N 1
ATOM 1549 C CA . LYS B 1 62 ? 4.453 -19.078 -5.152 1 96.19 62 LYS B CA 1
ATOM 1550 C C . LYS B 1 62 ? 3.564 -18.047 -4.465 1 96.19 62 LYS B C 1
ATOM 1552 O O . LYS B 1 62 ? 3.977 -17.422 -3.488 1 96.19 62 LYS B O 1
ATOM 1557 N N . ALA B 1 63 ? 2.432 -17.859 -5.078 1 98.31 63 ALA B N 1
ATOM 1558 C CA . ALA B 1 63 ? 1.344 -17.141 -4.414 1 98.31 63 ALA B CA 1
ATOM 1559 C C . ALA B 1 63 ? 0.361 -18.109 -3.77 1 98.31 63 ALA B C 1
ATOM 1561 O O . ALA B 1 63 ? 0.047 -19.156 -4.34 1 98.31 63 ALA B O 1
ATOM 1562 N N . ILE B 1 64 ? 0.026 -17.812 -2.568 1 98.31 64 ILE B N 1
ATOM 1563 C CA . ILE B 1 64 ? -0.95 -18.609 -1.833 1 98.31 64 ILE B CA 1
ATOM 1564 C C . ILE B 1 64 ? -2.174 -17.75 -1.511 1 98.31 64 ILE B C 1
ATOM 1566 O O . ILE B 1 64 ? -2.043 -16.625 -1.045 1 98.31 64 ILE B O 1
ATOM 1570 N N . VAL B 1 65 ? -3.324 -18.328 -1.767 1 98.31 65 VAL B N 1
ATOM 1571 C CA . VAL B 1 65 ? -4.586 -17.656 -1.485 1 98.31 65 VAL B CA 1
ATOM 1572 C C . VAL B 1 65 ? -5.371 -18.438 -0.434 1 98.31 65 VAL B C 1
ATOM 1574 O O . VAL B 1 65 ? -5.41 -19.672 -0.471 1 98.31 65 VAL B O 1
ATOM 1577 N N . GLU B 1 66 ? -5.898 -17.672 0.52 1 98.25 66 GLU B N 1
ATOM 1578 C CA . GLU B 1 66 ? -6.719 -18.25 1.581 1 98.25 66 GLU B CA 1
ATOM 1579 C C . GLU B 1 66 ? -7.906 -17.344 1.91 1 98.25 66 GLU B C 1
ATOM 1581 O O . GLU B 1 66 ? -7.742 -16.141 2.1 1 98.25 66 GLU B O 1
ATOM 1586 N N . ASP B 1 67 ? -9.125 -17.953 2.01 1 98.19 67 ASP B N 1
ATOM 1587 C CA . ASP B 1 67 ? -10.352 -17.234 2.367 1 98.19 67 ASP B CA 1
ATOM 1588 C C . ASP B 1 67 ? -10.516 -15.984 1.516 1 98.19 67 ASP B C 1
ATOM 1590 O O . ASP B 1 67 ? -10.781 -14.898 2.043 1 98.19 67 ASP B O 1
ATOM 1594 N N . SER B 1 68 ? -10.258 -16.109 0.247 1 98.56 68 SER B N 1
ATOM 1595 C CA . SER B 1 68 ? -10.312 -15 -0.699 1 98.56 68 SER B CA 1
ATOM 1596 C C . SER B 1 68 ? -11.164 -15.352 -1.915 1 98.56 68 SER B C 1
ATOM 1598 O O . SER B 1 68 ? -11.32 -16.531 -2.252 1 98.56 68 SER B O 1
ATOM 1600 N N . TYR B 1 69 ? -11.719 -14.305 -2.52 1 98.19 69 TYR B N 1
ATOM 1601 C CA . TYR B 1 69 ? -12.641 -14.531 -3.625 1 98.19 69 TYR B CA 1
ATOM 1602 C C . TYR B 1 69 ? -12.43 -13.5 -4.73 1 98.19 69 TYR B C 1
ATOM 1604 O O . TYR B 1 69 ? -12.211 -12.32 -4.453 1 98.19 69 TYR B O 1
ATOM 1612 N N . ASN B 1 70 ? -12.594 -13.977 -5.957 1 98.25 70 ASN B N 1
ATOM 1613 C CA . ASN B 1 70 ? -12.508 -13.117 -7.137 1 98.25 70 ASN B CA 1
ATOM 1614 C C . ASN B 1 70 ? -11.211 -12.32 -7.152 1 98.25 70 ASN B C 1
ATOM 1616 O O . ASN B 1 70 ? -11.227 -11.094 -7.285 1 98.25 70 ASN B O 1
ATOM 1620 N N . VAL B 1 71 ? -10.188 -13.023 -6.945 1 98.69 71 VAL B N 1
ATOM 1621 C CA . VAL B 1 71 ? -8.875 -12.406 -7.137 1 98.69 71 VAL B CA 1
ATOM 1622 C C . VAL B 1 71 ? -8.281 -12.867 -8.469 1 98.69 71 VAL B C 1
ATOM 1624 O O . VAL B 1 71 ? -8.469 -14.016 -8.875 1 98.69 71 VAL B O 1
ATOM 1627 N N . LYS B 1 72 ? -7.625 -11.953 -9.18 1 98.75 72 LYS B N 1
ATOM 1628 C CA . LYS B 1 72 ? -7.098 -12.25 -10.516 1 98.75 72 LYS B CA 1
ATOM 1629 C C . LYS B 1 72 ? -5.621 -11.883 -10.609 1 98.75 72 LYS B C 1
ATOM 1631 O O . LYS B 1 72 ? -5.164 -10.938 -9.969 1 98.75 72 LYS B O 1
ATOM 1636 N N . PHE B 1 73 ? -4.93 -12.664 -11.492 1 98.75 73 PHE B N 1
ATOM 1637 C CA . PHE B 1 73 ? -3.479 -12.523 -11.539 1 98.75 73 PHE B CA 1
ATOM 1638 C C . PHE B 1 73 ? -3.012 -12.211 -12.953 1 98.75 73 PHE B C 1
ATOM 1640 O O . PHE B 1 73 ? -3.584 -12.711 -13.93 1 98.75 73 PHE B O 1
ATOM 1647 N N . ALA B 1 74 ? -2.037 -11.445 -13.07 1 98.62 74 ALA B N 1
ATOM 1648 C CA . ALA B 1 74 ? -1.289 -11.094 -14.273 1 98.62 74 ALA B CA 1
ATOM 1649 C C . ALA B 1 74 ? 0.189 -10.891 -13.961 1 98.62 74 ALA B C 1
ATOM 1651 O O . ALA B 1 74 ? 0.573 -10.766 -12.797 1 98.62 74 ALA B O 1
ATOM 1652 N N . PRO B 1 75 ? 1.049 -10.875 -15 1 97.88 75 PRO B N 1
ATOM 1653 C CA . PRO B 1 75 ? 2.469 -10.641 -14.727 1 97.88 75 PRO B CA 1
ATOM 1654 C C . PRO B 1 75 ? 2.758 -9.227 -14.25 1 97.88 75 PRO B C 1
ATOM 1656 O O . PRO B 1 75 ? 2.082 -8.281 -14.664 1 97.88 75 PRO B O 1
ATOM 1659 N N . TYR B 1 76 ? 3.809 -9.156 -13.391 1 98.25 76 TYR B N 1
ATOM 1660 C CA . TYR B 1 76 ? 4.312 -7.863 -12.953 1 98.25 76 TYR B CA 1
ATOM 1661 C C . TYR B 1 76 ? 4.637 -6.969 -14.141 1 98.25 76 TYR B C 1
ATOM 1663 O O . TYR B 1 76 ? 5.344 -7.379 -15.062 1 98.25 76 TYR B O 1
ATOM 1671 N N . ASN B 1 77 ? 4.129 -5.633 -14.117 1 97.25 77 ASN B N 1
ATOM 1672 C CA . ASN B 1 77 ? 4.324 -4.812 -15.305 1 97.25 77 ASN B CA 1
ATOM 1673 C C . ASN B 1 77 ? 4.652 -3.367 -14.945 1 97.25 77 ASN B C 1
ATOM 1675 O O . ASN B 1 77 ? 4.461 -2.461 -15.758 1 97.25 77 ASN B O 1
ATOM 1679 N N . TRP B 1 78 ? 5.082 -3.145 -13.711 1 96.62 78 TRP B N 1
ATOM 1680 C CA . TRP B 1 78 ? 5.547 -1.801 -13.375 1 96.62 78 TRP B CA 1
ATOM 1681 C C . TRP B 1 78 ? 6.961 -1.573 -13.898 1 96.62 78 TRP B C 1
ATOM 1683 O O . TRP B 1 78 ? 7.895 -2.285 -13.508 1 96.62 78 TRP B O 1
ATOM 1693 N N . LYS B 1 79 ? 6.992 -0.596 -14.836 1 95.19 79 LYS B N 1
ATOM 1694 C CA . LYS B 1 79 ? 8.289 -0.199 -15.375 1 95.19 79 LYS B CA 1
ATOM 1695 C C . LYS B 1 79 ? 8.695 1.187 -14.875 1 95.19 79 LYS B C 1
ATOM 1697 O O . LYS B 1 79 ? 7.883 2.117 -14.898 1 95.19 79 LYS B O 1
ATOM 1702 N N . TYR B 1 80 ? 9.859 1.239 -14.281 1 93.25 80 TYR B N 1
ATOM 1703 C CA . TYR B 1 80 ? 10.398 2.512 -13.805 1 93.25 80 TYR B CA 1
ATOM 1704 C C . TYR B 1 80 ? 11.922 2.523 -13.875 1 93.25 80 TYR B C 1
ATOM 1706 O O . TYR B 1 80 ? 12.547 1.471 -13.977 1 93.25 80 TYR B O 1
ATOM 1714 N N . ASP B 1 81 ? 12.422 3.754 -13.828 1 92.94 81 ASP B N 1
ATOM 1715 C CA . ASP B 1 81 ? 13.875 3.891 -13.859 1 92.94 81 ASP B CA 1
ATOM 1716 C C . ASP B 1 81 ? 14.516 3.266 -12.625 1 92.94 81 ASP B C 1
ATOM 1718 O O . ASP B 1 81 ? 14.156 3.605 -11.492 1 92.94 81 ASP B O 1
ATOM 1722 N N . GLY B 1 82 ? 15.375 2.293 -12.68 1 94.81 82 GLY B N 1
ATOM 1723 C CA . GLY B 1 82 ? 16.078 1.654 -11.57 1 94.81 82 GLY B CA 1
ATOM 1724 C C . GLY B 1 82 ? 15.547 0.267 -11.258 1 94.81 82 GLY B C 1
ATOM 1725 O O . GLY B 1 82 ? 16.078 -0.415 -10.375 1 94.81 82 GLY B O 1
ATOM 1726 N N . LEU B 1 83 ? 14.648 -0.133 -12.039 1 95.94 83 LEU B N 1
ATOM 1727 C CA . LEU B 1 83 ? 14.023 -1.422 -11.758 1 95.94 83 LEU B CA 1
ATOM 1728 C C . LEU B 1 83 ? 15.055 -2.545 -11.797 1 95.94 83 LEU B C 1
ATOM 1730 O O . LEU B 1 83 ? 15.133 -3.348 -10.859 1 95.94 83 LEU B O 1
ATOM 1734 N N . GLU B 1 84 ? 15.828 -2.582 -12.891 1 96.19 84 GLU B N 1
ATOM 1735 C CA . GLU B 1 84 ? 16.828 -3.643 -13.039 1 96.19 84 GLU B CA 1
ATOM 1736 C C . GLU B 1 84 ? 17.828 -3.609 -11.898 1 96.19 84 GLU B C 1
ATOM 1738 O O . GLU B 1 84 ? 18.234 -4.656 -11.383 1 96.19 84 GLU B O 1
ATOM 1743 N N . GLU B 1 85 ? 18.156 -2.408 -11.523 1 96.56 85 GLU B N 1
ATOM 1744 C CA . GLU B 1 85 ? 19.062 -2.252 -10.398 1 96.56 85 GLU B CA 1
ATOM 1745 C C . GLU B 1 85 ? 18.438 -2.76 -9.102 1 96.56 85 GLU B C 1
ATOM 1747 O O . GLU B 1 85 ? 19.125 -3.344 -8.258 1 96.56 85 GLU B O 1
ATOM 1752 N N . HIS B 1 86 ? 17.156 -2.508 -8.93 1 95.75 86 HIS B N 1
ATOM 1753 C CA . HIS B 1 86 ? 16.469 -2.949 -7.719 1 95.75 86 HIS B CA 1
ATOM 1754 C C . HIS B 1 86 ? 16.391 -4.469 -7.66 1 95.75 86 HIS B C 1
ATOM 1756 O O . HIS B 1 86 ? 16.531 -5.062 -6.586 1 95.75 86 HIS B O 1
ATOM 1762 N N . TYR B 1 87 ? 16.188 -5.137 -8.812 1 96.56 87 TYR B N 1
ATOM 1763 C CA . TYR B 1 87 ? 16.25 -6.594 -8.836 1 96.56 87 TYR B CA 1
ATOM 1764 C C . TYR B 1 87 ? 17.609 -7.094 -8.367 1 96.56 87 TYR B C 1
ATOM 1766 O O . TYR B 1 87 ? 17.703 -8 -7.531 1 96.56 87 TYR B O 1
ATOM 1774 N N . ALA B 1 88 ? 18.578 -6.465 -8.914 1 96.31 88 ALA B N 1
ATOM 1775 C CA . ALA B 1 88 ? 19.938 -6.875 -8.586 1 96.31 88 ALA B CA 1
ATOM 1776 C C . ALA B 1 88 ? 20.234 -6.672 -7.098 1 96.31 88 ALA B C 1
ATOM 1778 O O . ALA B 1 88 ? 20.797 -7.555 -6.441 1 96.31 88 ALA B O 1
ATOM 1779 N N . LEU B 1 89 ? 19.797 -5.543 -6.559 1 94.06 89 LEU B N 1
ATOM 1780 C CA . LEU B 1 89 ? 20.094 -5.18 -5.176 1 94.06 89 LEU B CA 1
ATOM 1781 C C . LEU B 1 89 ? 19.359 -6.09 -4.207 1 94.06 89 LEU B C 1
ATOM 1783 O O . LEU B 1 89 ? 19.875 -6.426 -3.139 1 94.06 89 LEU B O 1
ATOM 1787 N N . THR B 1 90 ? 18.188 -6.484 -4.473 1 93.75 90 THR B N 1
ATOM 1788 C CA . THR B 1 90 ? 17.375 -7.27 -3.562 1 93.75 90 THR B CA 1
ATOM 1789 C C . THR B 1 90 ? 17.703 -8.75 -3.67 1 93.75 90 THR B C 1
ATOM 1791 O O . THR B 1 90 ? 17.406 -9.531 -2.764 1 93.75 90 THR B O 1
ATOM 1794 N N . GLY B 1 91 ? 18.219 -9.195 -4.77 1 95.19 91 GLY B N 1
ATOM 1795 C CA . GLY B 1 91 ? 18.547 -10.594 -4.98 1 95.19 91 GLY B CA 1
ATOM 1796 C C . GLY B 1 91 ? 17.375 -11.422 -5.465 1 95.19 91 GLY B C 1
ATOM 1797 O O . GLY B 1 91 ? 17.469 -12.648 -5.574 1 95.19 91 GLY B O 1
ATOM 1798 N N . LEU B 1 92 ? 16.266 -10.766 -5.707 1 96.56 92 LEU B N 1
ATOM 1799 C CA . LEU B 1 92 ? 15.141 -11.492 -6.281 1 96.56 92 LEU B CA 1
ATOM 1800 C C . LEU B 1 92 ? 15.477 -12 -7.68 1 96.56 92 LEU B C 1
ATOM 1802 O O . LEU B 1 92 ? 15.961 -11.234 -8.523 1 96.56 92 LEU B O 1
ATOM 1806 N N . ASN B 1 93 ? 15.289 -13.352 -7.926 1 96.88 93 ASN B N 1
ATOM 1807 C CA . ASN B 1 93 ? 15.625 -13.938 -9.219 1 96.88 93 ASN B CA 1
ATOM 1808 C C . ASN B 1 93 ? 14.68 -13.453 -10.312 1 96.88 93 ASN B C 1
ATOM 1810 O O . ASN B 1 93 ? 13.531 -13.875 -10.383 1 96.88 93 ASN B O 1
ATOM 1814 N N . ARG B 1 94 ? 15.18 -12.586 -11.148 1 95.25 94 ARG B N 1
ATOM 1815 C CA . ARG B 1 94 ? 14.406 -11.945 -12.203 1 95.25 94 ARG B CA 1
ATOM 1816 C C . ARG B 1 94 ? 13.93 -12.969 -13.234 1 95.25 94 ARG B C 1
ATOM 1818 O O . ARG B 1 94 ? 12.93 -12.75 -13.922 1 95.25 94 ARG B O 1
ATOM 1825 N N . HIS B 1 95 ? 14.492 -14.195 -13.258 1 96.31 95 HIS B N 1
ATOM 1826 C CA . HIS B 1 95 ? 14.203 -15.18 -14.297 1 96.31 95 HIS B CA 1
ATOM 1827 C C . HIS B 1 95 ? 13.289 -16.281 -13.773 1 96.31 95 HIS B C 1
ATOM 1829 O O . HIS B 1 95 ? 12.898 -17.172 -14.523 1 96.31 95 HIS B O 1
ATOM 1835 N N . ARG B 1 96 ? 12.984 -16.234 -12.57 1 97.56 96 ARG B N 1
ATOM 1836 C CA . ARG B 1 96 ? 12.047 -17.172 -11.969 1 97.56 96 ARG B CA 1
ATOM 1837 C C . ARG B 1 96 ? 10.75 -16.469 -11.578 1 97.56 96 ARG B C 1
ATOM 1839 O O . ARG B 1 96 ? 10.719 -15.695 -10.617 1 97.56 96 ARG B O 1
ATOM 1846 N N . ASN B 1 97 ? 9.742 -16.75 -12.383 1 98.25 97 ASN B N 1
ATOM 1847 C CA . ASN B 1 97 ? 8.461 -16.094 -12.156 1 98.25 97 ASN B CA 1
ATOM 1848 C C . ASN B 1 97 ? 7.309 -17.094 -12.234 1 98.25 97 ASN B C 1
ATOM 1850 O O . ASN B 1 97 ? 7.043 -17.672 -13.289 1 98.25 97 ASN B O 1
ATOM 1854 N N . ASN B 1 98 ? 6.633 -17.312 -11.086 1 98.5 98 ASN B N 1
ATOM 1855 C CA . ASN B 1 98 ? 5.512 -18.234 -10.984 1 98.5 98 ASN B CA 1
ATOM 1856 C C . ASN B 1 98 ? 4.191 -17.516 -10.766 1 98.5 98 ASN B C 1
ATOM 1858 O O . ASN B 1 98 ? 3.361 -17.953 -9.969 1 98.5 98 ASN B O 1
ATOM 1862 N N . TRP B 1 99 ? 4.074 -16.375 -11.531 1 98.31 99 TRP B N 1
ATOM 1863 C CA . TRP B 1 99 ? 2.953 -15.469 -11.297 1 98.31 99 TRP B CA 1
ATOM 1864 C C . TRP B 1 99 ? 1.625 -16.172 -11.57 1 98.31 99 TRP B C 1
ATOM 1866 O O . TRP B 1 99 ? 0.586 -15.766 -11.039 1 98.31 99 TRP B O 1
ATOM 1876 N N . ASP B 1 100 ? 1.679 -17.281 -12.375 1 97.5 100 ASP B N 1
ATOM 1877 C CA . ASP B 1 100 ? 0.438 -17.938 -12.789 1 97.5 100 ASP B CA 1
ATOM 1878 C C . ASP B 1 100 ? 0.24 -19.25 -12.055 1 97.5 100 ASP B C 1
ATOM 1880 O O . ASP B 1 100 ? -0.651 -20.031 -12.406 1 97.5 100 ASP B O 1
ATOM 1884 N N . LYS B 1 101 ? 1.069 -19.547 -11.141 1 96.38 101 LYS B N 1
ATOM 1885 C CA . LYS B 1 101 ? 0.944 -20.734 -10.297 1 96.38 101 LYS B CA 1
ATOM 1886 C C . LYS B 1 101 ? 0.479 -20.359 -8.891 1 96.38 101 LYS B C 1
ATOM 1888 O O . LYS B 1 101 ? 1.295 -20.031 -8.023 1 96.38 101 LYS B O 1
ATOM 1893 N N . VAL B 1 102 ? -0.78 -20.438 -8.703 1 97.5 102 VAL B N 1
ATOM 1894 C CA . VAL B 1 102 ? -1.384 -20.016 -7.445 1 97.5 102 VAL B CA 1
ATOM 1895 C C . VAL B 1 102 ? -1.958 -21.219 -6.703 1 97.5 102 VAL B C 1
ATOM 1897 O O . VAL B 1 102 ? -2.68 -22.031 -7.293 1 97.5 102 VAL B O 1
ATOM 1900 N N . ASP B 1 103 ? -1.625 -21.328 -5.438 1 96.69 103 ASP B N 1
ATOM 1901 C CA . ASP B 1 103 ? -2.219 -22.359 -4.578 1 96.69 103 ASP B CA 1
ATOM 1902 C C . ASP B 1 103 ? -3.359 -21.781 -3.744 1 96.69 103 ASP B C 1
ATOM 1904 O O . ASP B 1 103 ? -3.158 -20.828 -2.98 1 96.69 103 ASP B O 1
ATOM 1908 N N . ASP B 1 104 ? -4.473 -22.344 -3.91 1 97.25 104 ASP B N 1
ATOM 1909 C CA . ASP B 1 104 ? -5.609 -22 -3.064 1 97.25 104 ASP B CA 1
ATOM 1910 C C . ASP B 1 104 ? -5.785 -23.016 -1.936 1 97.25 104 ASP B C 1
ATOM 1912 O O . ASP B 1 104 ? -6.188 -24.156 -2.174 1 97.25 104 ASP B O 1
ATOM 1916 N N . PHE B 1 105 ? -5.609 -22.484 -0.722 1 95.5 105 PHE B N 1
ATOM 1917 C CA . PHE B 1 105 ? -5.586 -23.406 0.411 1 95.5 105 PHE B CA 1
ATOM 1918 C C . PHE B 1 105 ? -7 -23.75 0.86 1 95.5 105 PHE B C 1
ATOM 1920 O O . PHE B 1 105 ? -7.199 -24.703 1.615 1 95.5 105 PHE B O 1
ATOM 1927 N N . ASN B 1 106 ? -7.965 -23.078 0.335 1 93.56 106 ASN B N 1
ATOM 1928 C CA . ASN B 1 106 ? -9.359 -23.406 0.643 1 93.56 106 ASN B CA 1
ATOM 1929 C C . ASN B 1 106 ? -9.969 -24.312 -0.417 1 93.56 106 ASN B C 1
ATOM 1931 O O . ASN B 1 106 ? -11.117 -24.75 -0.276 1 93.56 106 ASN B O 1
ATOM 1935 N N . TRP B 1 107 ? -9.273 -24.578 -1.47 1 87.31 107 TRP B N 1
ATOM 1936 C CA . TRP B 1 107 ? -9.781 -25.391 -2.57 1 87.31 107 TRP B CA 1
ATOM 1937 C C . TRP B 1 107 ? -9.023 -26.703 -2.662 1 87.31 107 TRP B C 1
ATOM 1939 O O . TRP B 1 107 ? -7.844 -26.734 -3.029 1 87.31 107 TRP B O 1
ATOM 1949 N N . LEU B 1 108 ? -9.664 -27.781 -2.336 1 82.62 108 LEU B N 1
ATOM 1950 C CA . LEU B 1 108 ? -9.008 -29.078 -2.184 1 82.62 108 LEU B CA 1
ATOM 1951 C C . LEU B 1 108 ? -9.32 -29.984 -3.365 1 82.62 108 LEU B C 1
ATOM 1953 O O . LEU B 1 108 ? -8.773 -31.094 -3.467 1 82.62 108 LEU B O 1
ATOM 1957 N N . ALA B 1 109 ? -10.227 -29.469 -4.223 1 78.75 109 ALA B N 1
ATOM 1958 C CA . ALA B 1 109 ? -10.539 -30.328 -5.355 1 78.75 109 ALA B CA 1
ATOM 1959 C C . ALA B 1 109 ? -9.359 -30.406 -6.324 1 78.75 109 ALA B C 1
ATOM 1961 O O . ALA B 1 109 ? -9.102 -29.469 -7.078 1 78.75 109 ALA B O 1
ATOM 1962 N N . ALA B 1 110 ? -8.578 -31.438 -6.273 1 72.88 110 ALA B N 1
ATOM 1963 C CA . ALA B 1 110 ? -7.32 -31.562 -6.996 1 72.88 110 ALA B CA 1
ATOM 1964 C C . ALA B 1 110 ? -7.551 -31.562 -8.508 1 72.88 110 ALA B C 1
ATOM 1966 O O . ALA B 1 110 ? -6.699 -31.094 -9.266 1 72.88 110 ALA B O 1
ATOM 1967 N N . ASP B 1 111 ? -8.688 -31.938 -8.961 1 84.06 111 ASP B N 1
ATOM 1968 C CA . ASP B 1 111 ? -8.898 -32.094 -10.391 1 84.06 111 ASP B CA 1
ATOM 1969 C C . ASP B 1 111 ? -9.641 -30.906 -10.977 1 84.06 111 ASP B C 1
ATOM 1971 O O . ASP B 1 111 ? -10.125 -30.953 -12.109 1 84.06 111 ASP B O 1
ATOM 1975 N N . ALA B 1 112 ? -9.75 -29.875 -10.195 1 90 112 ALA B N 1
ATOM 1976 C CA . ALA B 1 112 ? -10.5 -28.734 -10.703 1 90 112 ALA B CA 1
ATOM 1977 C C . ALA B 1 112 ? -9.844 -27.406 -10.297 1 90 112 ALA B C 1
ATOM 1979 O O . ALA B 1 112 ? -9.305 -27.297 -9.195 1 90 112 ALA B O 1
ATOM 1980 N N . HIS B 1 113 ? -9.914 -26.516 -11.203 1 93.56 113 HIS B N 1
ATOM 1981 C CA . HIS B 1 113 ? -9.40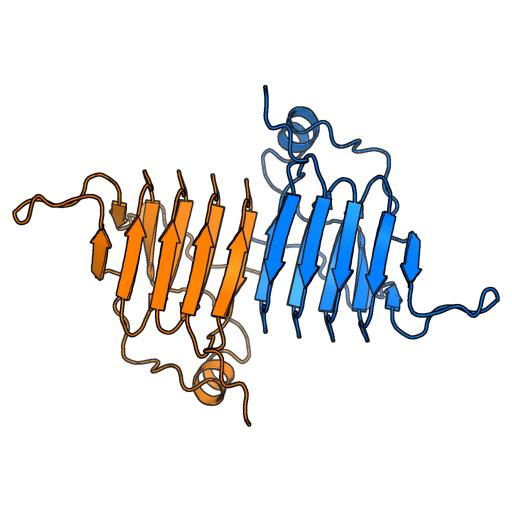6 -25.188 -10.922 1 93.56 113 HIS B CA 1
ATOM 1982 C C . HIS B 1 113 ? -10.227 -24.5 -9.836 1 93.56 113 HIS B C 1
ATOM 1984 O O . HIS B 1 113 ? -11.453 -24.625 -9.805 1 93.56 113 HIS B O 1
ATOM 1990 N N . SER B 1 114 ? -9.508 -23.828 -8.977 1 95.75 114 SER B N 1
ATOM 1991 C CA . SER B 1 114 ? -10.195 -23.047 -7.961 1 95.75 114 SER B CA 1
ATOM 1992 C C . SER B 1 114 ? -11.086 -21.984 -8.586 1 95.75 114 SER B C 1
ATOM 1994 O O . SER B 1 114 ? -10.656 -21.25 -9.484 1 95.75 114 SER B O 1
ATOM 1996 N N . PRO B 1 115 ? -12.297 -21.844 -8.133 1 96.19 115 PRO B N 1
ATOM 1997 C CA . PRO B 1 115 ? -13.156 -20.781 -8.625 1 96.19 115 PRO B CA 1
ATOM 1998 C C . PRO B 1 115 ? -12.805 -19.422 -8.023 1 96.19 115 PRO B C 1
ATOM 2000 O O . PRO B 1 115 ? -13.391 -18.406 -8.406 1 96.19 115 PRO B O 1
ATOM 2003 N N . ASN B 1 116 ? -11.953 -19.391 -7.012 1 97.5 116 ASN B N 1
ATOM 2004 C CA . ASN B 1 116 ? -11.703 -18.188 -6.227 1 97.5 116 ASN B CA 1
ATOM 2005 C C . ASN B 1 116 ? -10.703 -17.266 -6.914 1 97.5 116 ASN B C 1
ATOM 2007 O O . ASN B 1 116 ? -10.602 -16.078 -6.578 1 97.5 116 ASN B O 1
ATOM 2011 N N . TRP B 1 117 ? -9.938 -17.875 -7.844 1 98.19 117 TRP B N 1
ATOM 2012 C CA . TRP B 1 117 ? -8.969 -17.031 -8.547 1 98.19 117 TRP B CA 1
ATOM 2013 C C . TRP B 1 117 ? -8.898 -17.391 -10.023 1 98.19 117 TRP B C 1
ATOM 2015 O O . TRP B 1 117 ? -9.328 -18.484 -10.422 1 98.19 117 TRP B O 1
ATOM 2025 N N . SER B 1 118 ? -8.391 -16.453 -10.844 1 98.12 118 SER B N 1
ATOM 2026 C CA . SER B 1 118 ? -8.195 -16.672 -12.273 1 98.12 118 SER B CA 1
ATOM 2027 C C . SER B 1 118 ? -7.105 -15.758 -12.828 1 98.12 118 SER B C 1
ATOM 2029 O O . SER B 1 118 ? -6.578 -14.906 -12.109 1 98.12 118 SER B O 1
ATOM 2031 N N . ILE B 1 119 ? -6.758 -16.031 -14.023 1 97.81 119 ILE B N 1
ATOM 2032 C CA . ILE B 1 119 ? -5.82 -15.172 -14.742 1 97.81 119 ILE B CA 1
ATOM 2033 C C . ILE B 1 119 ? -6.574 -14.008 -15.383 1 97.81 119 ILE B C 1
ATOM 2035 O O . ILE B 1 119 ? -7.641 -14.203 -15.969 1 97.81 119 ILE B O 1
ATOM 2039 N N . LEU B 1 120 ? -6.055 -12.812 -15.172 1 97.5 120 LEU B N 1
ATOM 2040 C CA . LEU B 1 120 ? -6.641 -11.617 -15.773 1 97.5 120 LEU B CA 1
ATOM 2041 C C . LEU B 1 120 ? -6.547 -11.68 -17.297 1 97.5 120 LEU B C 1
ATOM 2043 O O . LEU B 1 120 ? -5.465 -11.906 -17.844 1 97.5 120 LEU B O 1
ATOM 2047 N N . GLU B 1 121 ? -7.672 -11.531 -17.938 1 95 121 GLU B N 1
ATOM 2048 C CA . GLU B 1 121 ? -7.668 -11.523 -19.406 1 95 121 GLU B CA 1
ATOM 2049 C C . GLU B 1 121 ? -6.871 -10.336 -19.938 1 95 121 GLU B C 1
ATOM 2051 O O . GLU B 1 121 ? -6.836 -9.273 -19.328 1 95 121 GLU B O 1
ATOM 2056 N N . ASP B 1 122 ? -6.301 -10.516 -21.125 1 92.62 122 ASP B N 1
ATOM 2057 C CA . ASP B 1 122 ? -5.492 -9.484 -21.766 1 92.62 122 ASP B CA 1
ATOM 2058 C C . ASP B 1 122 ? -6.277 -8.18 -21.891 1 92.62 122 ASP B C 1
ATOM 2060 O O . ASP B 1 122 ? -5.734 -7.094 -21.672 1 92.62 122 ASP B O 1
ATOM 2064 N N . SER B 1 123 ? -7.492 -8.25 -22.203 1 91.56 123 SER B N 1
ATOM 2065 C CA . SER B 1 123 ? -8.336 -7.078 -22.438 1 91.56 123 SER B CA 1
ATOM 2066 C C . SER B 1 123 ? -8.594 -6.324 -21.125 1 91.56 123 SER B C 1
ATOM 2068 O O . SER B 1 123 ? -8.922 -5.137 -21.156 1 91.56 123 SER B O 1
ATOM 2070 N N . GLU B 1 124 ? -8.391 -6.93 -20.016 1 91.25 124 GLU B N 1
ATOM 2071 C CA . GLU B 1 124 ? -8.656 -6.332 -18.703 1 91.25 124 GLU B CA 1
ATOM 2072 C C . GLU B 1 124 ? -7.383 -5.762 -18.094 1 91.25 124 GLU B C 1
ATOM 2074 O O . GLU B 1 124 ? -7.445 -4.984 -17.141 1 91.25 124 GLU B O 1
ATOM 2079 N N . GLN B 1 125 ? -6.324 -6.152 -18.734 1 91.56 125 GLN B N 1
ATOM 2080 C CA . GLN B 1 125 ? -5.047 -5.785 -18.125 1 91.56 125 GLN B CA 1
ATOM 2081 C C . GLN B 1 125 ? -4.711 -4.32 -18.406 1 91.56 125 GLN B C 1
ATOM 2083 O O . GLN B 1 125 ? -4.926 -3.828 -19.516 1 91.56 125 GLN B O 1
ATOM 2088 N N . ILE B 1 126 ? -4.219 -3.668 -17.375 1 91.25 126 ILE B N 1
ATOM 2089 C CA . ILE B 1 126 ? -3.633 -2.344 -17.562 1 91.25 126 ILE B CA 1
ATOM 2090 C C . ILE B 1 126 ? -2.238 -2.477 -18.172 1 91.25 126 ILE B C 1
ATOM 2092 O O . ILE B 1 126 ? -1.373 -3.156 -17.609 1 91.25 126 ILE B O 1
ATOM 2096 N N . SER B 1 127 ? -2.031 -1.861 -19.25 1 87.62 127 SER B N 1
ATOM 2097 C CA . SER B 1 127 ? -0.819 -2.096 -20.031 1 87.62 127 SER B CA 1
ATOM 2098 C C . SER B 1 127 ? 0.357 -1.299 -19.469 1 87.62 127 SER B C 1
ATOM 2100 O O . SER B 1 127 ? 1.51 -1.721 -19.594 1 87.62 127 SER B O 1
ATOM 2102 N N . SER B 1 128 ? 0 -0.09 -18.953 1 90.38 128 SER B N 1
ATOM 2103 C CA . SER B 1 128 ? 1.084 0.739 -18.438 1 90.38 128 SER B CA 1
ATOM 2104 C C . SER B 1 128 ? 0.614 1.595 -17.266 1 90.38 128 SER B C 1
ATOM 2106 O O . SER B 1 128 ? -0.55 1.998 -17.219 1 90.38 128 SER B O 1
ATOM 2108 N N . TRP B 1 129 ? 1.668 1.741 -16.422 1 92.25 129 TRP B N 1
ATOM 2109 C CA . TRP B 1 129 ? 1.438 2.613 -15.273 1 92.25 129 TRP B CA 1
ATOM 2110 C C . TRP B 1 129 ? 2.301 3.869 -15.359 1 92.25 129 TRP B C 1
ATOM 2112 O O . TRP B 1 129 ? 3.486 3.791 -15.695 1 92.25 129 TRP B O 1
ATOM 2122 N N . ASP B 1 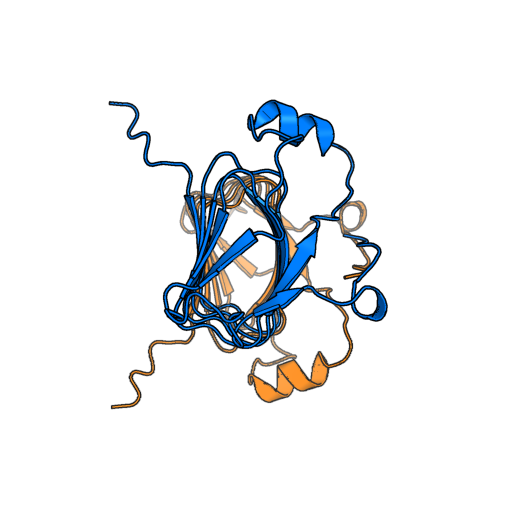130 ? 1.648 5.039 -15.148 1 88.69 130 ASP B N 1
ATOM 2123 C CA . ASP B 1 130 ? 2.441 6.262 -15.055 1 88.69 130 ASP B CA 1
ATOM 2124 C C . ASP B 1 130 ? 2.439 6.805 -13.625 1 88.69 130 ASP B C 1
ATOM 2126 O O . ASP B 1 130 ? 1.612 7.648 -13.273 1 88.69 130 ASP B O 1
ATOM 2130 N N . VAL B 1 131 ? 3.359 6.23 -12.859 1 86.56 131 VAL B N 1
ATOM 2131 C CA . VAL B 1 131 ? 3.43 6.633 -11.461 1 86.56 131 VAL B CA 1
ATOM 2132 C C . VAL B 1 131 ? 4.887 6.84 -11.047 1 86.56 131 VAL B C 1
ATOM 2134 O O . VAL B 1 131 ? 5.797 6.285 -11.672 1 86.56 131 VAL B O 1
#

Solvent-accessible surface area (backbone atoms only — not comparable to full-atom values): 13565 Å² total; per-residue (Å²): 131,79,82,69,61,76,61,52,28,41,39,34,47,45,53,50,25,38,38,40,35,47,54,36,68,26,38,37,39,39,33,45,31,33,49,29,37,41,35,36,29,29,32,32,37,42,39,31,47,29,33,52,27,42,35,23,26,34,16,47,65,35,37,37,40,32,74,44,36,55,30,30,30,36,66,51,61,86,73,59,94,58,48,72,56,36,29,63,73,41,62,47,59,87,86,41,66,28,46,86,49,70,46,47,77,76,52,77,57,84,91,48,82,58,84,36,49,48,72,56,50,75,88,72,53,80,83,70,59,47,122,132,80,82,70,63,75,62,54,28,41,40,36,48,46,53,51,27,40,38,40,35,47,54,37,67,23,37,38,40,40,33,46,29,34,49,30,37,40,33,36,28,29,34,31,38,42,38,31,46,29,33,53,27,40,34,23,25,33,18,46,65,35,36,37,39,32,73,44,36,55,30,31,30,37,66,50,60,86,72,58,95,58,49,71,56,39,30,64,72,41,62,46,60,88,86,41,66,28,45,85,48,69,46,49,77,77,52,77,59,84,90,51,80,55,86,35,48,49,72,54,51,76,89,74,52,81,84,70,59,46,124

Sequence (262 aa):
MNNNAPLAIHINKLKNCRVFCGPVPGSVFIRECTNCTFVLACQQLRIHSTVNTHFYIHVTSKAIVEDSYNVKFAPYNWKYDGLEEHYALTGLNRHRNNWDKVDDFNWLAADAHSPNWSILEDSEQISSWDVMNNNAPLAIHINKLKNCRVFCGPVPGSVFIRECTNCTFVLACQQLRIHSTVNTHFYIHVTSKAIVEDSYNVKFAPYNWKYDGLEEHYALTGLNRHRNNWDKVDDFNWLAADAHSPNWSILEDSEQISSWDV

Foldseek 3Di:
DPPPPPPEAEDEQAECEEEAEAEALAEYEYENYECYEYQYEYAEYEYENYENYEYAYFYQHEYEYENAAEYAFHHRQADDPCRVVSCVVSVRDPPRGPRPHYHYPVDDPPVDDDNRYYYDDPVRDDNYDDD/DPPPPPPEAEDEQAECEEEAEAEALAEYEYENYECYEYQYEYAEYEYENYENYEYAYFYQHEYEYENAAEYAFHHRQADDPCRVVSCVVSVRDPPRGPRPHYHYPVDDPPVDDDNRYYYDDPVRDDNYDDD

InterPro domains:
  IPR006599 CARP motif [SM00673] (2-32)
  IPR006599 CARP motif [SM00673] (33-67)
  IPR012945 Tubulin binding cofactor C-like domain [PF07986] (7-105)
  IPR016098 Cyclase-associated protein CAP/septum formation inhibitor MinC, C-terminal [G3DSA:2.160.20.70] (3-131)
  IPR017901 C-CAP/cofactor C-like domain [PS51329] (1-107)
  IPR027684 Tubulin-specific chaperone C [PTHR15139] (6-131)

Organism: NCBI:txid100452

Nearest PDB structures (foldseek):
  2yuh-assembly1_A  TM=9.142E-01  e=7.864E-12  Homo sapiens
  3bh7-assembly1_B  TM=9.528E-01  e=1.989E-08  Homo sapiens
  2bx6-assembly1_A  TM=9.628E-01  e=3.912E-08  Homo sapiens
  5aj8-assembly2_B  TM=8.939E-01  e=1.162E-05  Leishmania major
  2yuh-assembly1_A  TM=9.141E-01  e=7.864E-12  Homo sapiens

Radius of gyration: 18.73 Å; Cα contacts (8 Å, |Δi|>4): 671; chains: 2; bounding box: 43×60×44 Å